Protein AF-0000000082829817 (afdb_homodimer)

Sequence (236 aa):
MSKLLVDLSASARNDVSRILQALASNKNVEIAEHLNVDASTLSRMKNDKKSNGLTEIENFCELLSCLGLKVVPKDYQSIDKERVAALLVMSKSWMNRIETVDDLFHDEISGQKEKLGYMSKLLVDLSASARNDVSRILQALASNKNVEIAEHLNVDASTLSRMKNDKKSNGLTEIENFCELLSCLGLKVVPKDYQSIDKERVAALLVMSKSWMNRIETVDDLFHDEISGQKEKLGY

Foldseek 3Di:
DQLEADDADPQLVVQLVVVVVVCVVDDLCVVCVVVVHDSVVVVQQNPPADSNGHRVSSVVSSVQVVVVHHDDDPPDDDDDPVVVVVVVVVVVVVVVPDDDPVSVVVVVCVVCVVVVVD/DQLEADDADPQLVVQLVVVVVVCVVDDLCVVCVVVVHDSVVVVQQNPPADSNGDHVSSVVSSVQVVVVHHDDDPPDDDDDPVVVVVVVVVVVVVVVPDDDPVSVVVVVCVVCCVVVVD

Structure (mmCIF, N/CA/C/O backbone):
data_AF-0000000082829817-model_v1
#
loop_
_entity.id
_entity.type
_entity.pdbx_description
1 polymer 'Uncharacterized protein'
#
loop_
_atom_site.group_PDB
_atom_site.id
_atom_site.type_symbol
_atom_site.label_atom_id
_atom_site.label_alt_id
_atom_site.label_comp_id
_atom_site.label_asym_id
_atom_site.label_entity_id
_atom_site.label_seq_id
_atom_site.pdbx_PDB_ins_code
_atom_site.Cartn_x
_atom_site.Cartn_y
_atom_site.Cartn_z
_atom_site.occupancy
_atom_site.B_iso_or_equiv
_atom_site.auth_seq_id
_atom_site.auth_comp_id
_atom_site.auth_asym_id
_atom_site.auth_atom_id
_atom_site.pdbx_PDB_model_num
ATOM 1 N N . MET A 1 1 ? -4.758 16.625 30.719 1 41.47 1 MET A N 1
ATOM 2 C CA . MET A 1 1 ? -4.586 15.18 30.609 1 41.47 1 MET A CA 1
ATOM 3 C C . MET A 1 1 ? -3.459 14.844 29.641 1 41.47 1 MET A C 1
ATOM 5 O O . MET A 1 1 ? -3.379 15.422 28.547 1 41.47 1 MET A O 1
ATOM 9 N N . SER A 1 2 ? -2.369 14.602 30.062 1 48.12 2 SER A N 1
ATOM 10 C CA . SER A 1 2 ? -1.142 14.375 29.312 1 48.12 2 SER A CA 1
ATOM 11 C C . SER A 1 2 ? -1.391 13.461 28.125 1 48.12 2 SER A C 1
ATOM 13 O O . SER A 1 2 ? -1.914 12.352 28.281 1 48.12 2 SER A O 1
ATOM 15 N N . LYS A 1 3 ? -1.797 14.055 27.047 1 58.66 3 LYS A N 1
ATOM 16 C CA . LYS A 1 3 ? -2.111 13.188 25.906 1 58.66 3 LYS A CA 1
ATOM 17 C C . LYS A 1 3 ? -1.037 12.125 25.719 1 58.66 3 LYS A C 1
ATOM 19 O O . LYS A 1 3 ? 0.157 12.43 25.719 1 58.66 3 LYS A O 1
ATOM 24 N N . LEU A 1 4 ? -1.312 10.938 26.078 1 66.12 4 LEU A N 1
ATOM 25 C CA . LEU A 1 4 ? -0.432 9.773 26.047 1 66.12 4 LEU A CA 1
ATOM 26 C C . LEU A 1 4 ? 0.165 9.594 24.656 1 66.12 4 LEU A C 1
ATOM 28 O O . LEU A 1 4 ? -0.478 9.906 23.641 1 66.12 4 LEU A O 1
ATOM 32 N N . LEU A 1 5 ? 1.417 9.531 24.625 1 76.94 5 LEU A N 1
ATOM 33 C CA . LEU A 1 5 ? 2.201 9.227 23.438 1 76.94 5 LEU A CA 1
ATOM 34 C C . LEU A 1 5 ? 1.727 7.926 22.781 1 76.94 5 LEU A C 1
ATOM 36 O O . LEU A 1 5 ? 1.435 6.953 23.484 1 76.94 5 LEU A O 1
ATOM 40 N N . VAL A 1 6 ? 1.227 8.039 21.578 1 85.88 6 VAL A N 1
ATOM 41 C CA . VAL A 1 6 ? 0.784 6.855 20.859 1 85.88 6 VAL A CA 1
ATOM 42 C C . VAL A 1 6 ? 1.995 6.039 20.406 1 85.88 6 VAL A C 1
ATOM 44 O O . VAL A 1 6 ? 2.99 6.598 19.938 1 85.88 6 VAL A O 1
ATOM 47 N N . ASP A 1 7 ? 1.885 4.742 20.688 1 91.19 7 ASP A N 1
ATOM 48 C CA . ASP A 1 7 ? 2.867 3.811 20.156 1 91.19 7 ASP A CA 1
ATOM 49 C C . ASP A 1 7 ? 2.439 3.299 18.781 1 91.19 7 ASP A C 1
ATOM 51 O O . ASP A 1 7 ? 1.311 2.832 18.609 1 91.19 7 ASP A O 1
ATOM 55 N N . LEU A 1 8 ? 3.34 3.412 17.906 1 95.44 8 LEU A N 1
ATOM 56 C CA . LEU A 1 8 ? 3.043 2.977 16.547 1 95.44 8 LEU A CA 1
ATOM 57 C C . LEU A 1 8 ? 2.854 1.466 16.484 1 95.44 8 LEU A C 1
ATOM 59 O O . LEU A 1 8 ? 3.6 0.717 17.125 1 95.44 8 LEU A O 1
ATOM 63 N N . SER A 1 9 ? 1.857 1.024 15.773 1 96.88 9 SER A N 1
ATOM 64 C CA . SER A 1 9 ? 1.718 -0.394 15.461 1 96.88 9 SER A CA 1
ATOM 65 C C . SER A 1 9 ? 2.896 -0.898 14.633 1 96.88 9 SER A C 1
ATOM 67 O O . SER A 1 9 ? 3.627 -0.104 14.039 1 96.88 9 SER A O 1
ATOM 69 N N . ALA A 1 10 ? 3.121 -2.176 14.641 1 96.5 10 ALA A N 1
ATOM 70 C CA . ALA A 1 10 ? 4.207 -2.768 13.867 1 96.5 10 ALA A CA 1
ATOM 71 C C . ALA A 1 10 ? 4.062 -2.449 12.383 1 96.5 10 ALA A C 1
ATOM 73 O O . ALA A 1 10 ? 5.043 -2.131 11.711 1 96.5 10 ALA A O 1
ATOM 74 N N . SER A 1 11 ? 2.857 -2.559 11.891 1 96.38 11 SER A N 1
ATOM 75 C CA . SER A 1 11 ? 2.605 -2.266 10.484 1 96.38 11 SER A CA 1
ATOM 76 C C . SER A 1 11 ? 2.9 -0.804 10.164 1 96.38 11 SER A C 1
ATOM 78 O O . SER A 1 11 ? 3.492 -0.499 9.125 1 96.38 11 SER A O 1
ATOM 80 N N . ALA A 1 12 ? 2.473 0.091 11.031 1 98.25 12 ALA A N 1
ATOM 81 C CA . ALA A 1 12 ? 2.736 1.514 10.828 1 98.25 12 ALA A CA 1
ATOM 82 C C . ALA A 1 12 ? 4.234 1.801 10.828 1 98.25 12 ALA A C 1
ATOM 84 O O . ALA A 1 12 ? 4.719 2.617 10.047 1 98.25 12 ALA A O 1
ATOM 85 N N . ARG A 1 13 ? 4.938 1.102 11.711 1 98 13 ARG A N 1
ATOM 86 C CA . ARG A 1 13 ? 6.383 1.285 11.766 1 98 13 ARG A CA 1
ATOM 87 C C . ARG A 1 13 ? 7.039 0.875 10.453 1 98 13 ARG A C 1
ATOM 89 O O . ARG A 1 13 ? 7.957 1.546 9.977 1 98 13 ARG A O 1
ATOM 96 N N . ASN A 1 14 ? 6.609 -0.206 9.906 1 97.69 14 ASN A N 1
ATOM 97 C CA . ASN A 1 14 ? 7.129 -0.668 8.625 1 97.69 14 ASN A CA 1
ATOM 98 C C . ASN A 1 14 ? 6.844 0.335 7.512 1 97.69 14 ASN A C 1
ATOM 100 O O . ASN A 1 14 ? 7.703 0.592 6.664 1 97.69 14 ASN A O 1
ATOM 104 N N . ASP A 1 15 ? 5.621 0.831 7.48 1 98.62 15 ASP A N 1
ATOM 105 C CA . ASP A 1 15 ? 5.234 1.798 6.457 1 98.62 15 ASP A C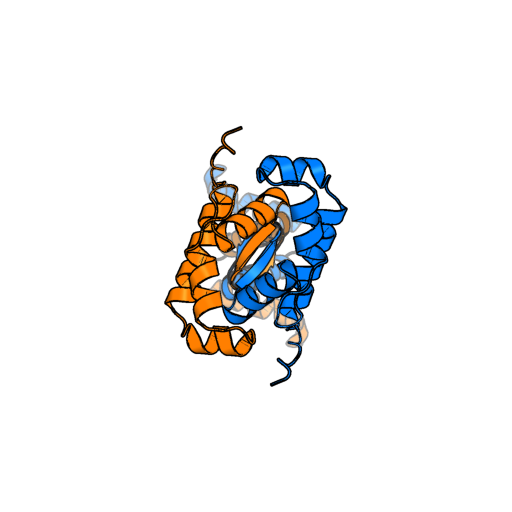A 1
ATOM 106 C C . ASP A 1 15 ? 6.051 3.082 6.578 1 98.62 15 ASP A C 1
ATOM 108 O O . ASP A 1 15 ? 6.496 3.641 5.574 1 98.62 15 ASP A O 1
ATOM 112 N N . VAL A 1 16 ? 6.273 3.523 7.848 1 98.62 16 VAL A N 1
ATOM 113 C CA . VAL A 1 16 ? 7.074 4.719 8.086 1 98.62 16 VAL A CA 1
ATOM 114 C C . VAL A 1 16 ? 8.492 4.512 7.555 1 98.62 16 VAL A C 1
ATOM 116 O O . VAL A 1 16 ? 9.031 5.375 6.859 1 98.62 16 VAL A O 1
ATOM 119 N N . SER A 1 17 ? 9.016 3.408 7.895 1 98.56 17 SER A N 1
ATOM 120 C CA . SER A 1 17 ? 10.367 3.092 7.438 1 98.56 17 SER A CA 1
ATOM 121 C C . SER A 1 17 ? 10.453 3.115 5.914 1 98.56 17 SER A C 1
ATOM 123 O O . SER A 1 17 ? 11.398 3.656 5.348 1 98.56 17 SER A O 1
ATOM 125 N N . ARG A 1 18 ? 9.484 2.59 5.242 1 97.94 18 ARG A N 1
ATOM 126 C CA . ARG A 1 18 ? 9.445 2.545 3.785 1 97.94 18 ARG A CA 1
ATOM 127 C C . ARG A 1 18 ? 9.367 3.951 3.197 1 97.94 18 ARG A C 1
ATOM 129 O O . ARG A 1 18 ? 10.07 4.266 2.234 1 97.94 18 ARG A O 1
ATOM 136 N N . ILE A 1 19 ? 8.578 4.781 3.758 1 98.5 19 ILE A N 1
ATOM 137 C CA . ILE A 1 19 ? 8.383 6.141 3.262 1 98.5 19 ILE A CA 1
ATOM 138 C C . ILE A 1 19 ? 9.648 6.965 3.498 1 98.5 19 ILE A C 1
ATOM 140 O O . ILE A 1 19 ? 10.117 7.668 2.6 1 98.5 19 ILE A O 1
ATOM 144 N N . LEU A 1 20 ? 10.219 6.809 4.672 1 98 20 LEU A N 1
ATOM 145 C CA . LEU A 1 20 ? 11.422 7.57 5.004 1 98 20 LEU A CA 1
ATOM 146 C C . LEU A 1 20 ? 12.594 7.148 4.125 1 98 20 LEU A C 1
ATOM 148 O O . LEU A 1 20 ? 13.406 7.988 3.723 1 98 20 LEU A O 1
ATOM 152 N N . GLN A 1 21 ? 12.656 5.855 3.812 1 97.88 21 GLN A N 1
ATOM 153 C CA . GLN A 1 21 ? 13.695 5.371 2.912 1 97.88 21 GLN A CA 1
ATOM 154 C C . GLN A 1 21 ? 13.508 5.926 1.503 1 97.88 21 GLN A C 1
ATOM 156 O O . GLN A 1 21 ? 14.477 6.316 0.849 1 97.88 21 GLN A O 1
ATOM 161 N N . ALA A 1 22 ? 12.32 5.945 1.079 1 97.5 22 ALA A N 1
ATOM 162 C CA . ALA A 1 22 ? 12.023 6.496 -0.24 1 97.5 22 ALA A CA 1
ATOM 163 C C . ALA A 1 22 ? 12.336 7.988 -0.293 1 97.5 22 ALA A C 1
ATOM 165 O O . ALA A 1 22 ? 12.867 8.484 -1.291 1 97.5 22 ALA A O 1
ATOM 166 N N . LEU A 1 23 ? 12.047 8.68 0.737 1 97.06 23 LEU A N 1
ATOM 167 C CA . LEU A 1 23 ? 12.352 10.109 0.812 1 97.06 23 LEU A CA 1
ATOM 168 C C . LEU A 1 23 ? 13.852 10.352 0.782 1 97.06 23 LEU A C 1
ATOM 170 O O . LEU A 1 23 ? 14.32 11.312 0.171 1 97.06 23 LEU A O 1
ATOM 174 N N . ALA A 1 24 ? 14.555 9.484 1.449 1 96.06 24 ALA A N 1
ATOM 175 C CA . ALA A 1 24 ? 16 9.617 1.533 1 96.06 24 ALA A CA 1
ATOM 176 C C . ALA A 1 24 ? 16.656 9.344 0.183 1 96.06 24 ALA A C 1
ATOM 178 O O . ALA A 1 24 ? 17.734 9.883 -0.116 1 96.06 24 ALA A O 1
ATOM 179 N N . SER A 1 25 ? 16 8.562 -0.612 1 96.19 25 SER A N 1
ATOM 180 C CA . SER A 1 25 ? 16.594 8.141 -1.879 1 96.19 25 SER A CA 1
ATOM 181 C C . SER A 1 25 ? 16.172 9.07 -3.016 1 96.19 25 SER A C 1
ATOM 183 O O . SER A 1 25 ? 16.547 8.844 -4.172 1 96.19 25 SER A O 1
ATOM 185 N N . ASN A 1 26 ? 15.375 10.055 -2.752 1 95.19 26 ASN A N 1
ATOM 186 C CA . ASN A 1 26 ? 14.898 11.008 -3.744 1 95.19 26 ASN A CA 1
ATOM 187 C C . ASN A 1 26 ? 15.336 12.43 -3.402 1 95.19 26 ASN A C 1
ATOM 189 O O . ASN A 1 26 ? 15.758 12.703 -2.279 1 95.19 26 ASN A O 1
ATOM 193 N N . LYS A 1 27 ? 15.297 13.258 -4.414 1 93.88 27 LYS A N 1
ATOM 194 C CA . LYS A 1 27 ? 15.539 14.672 -4.16 1 93.88 27 LYS A CA 1
ATOM 195 C C . LYS A 1 27 ? 14.305 15.344 -3.562 1 93.88 27 LYS A C 1
ATOM 197 O O . LYS A 1 27 ? 13.305 15.562 -4.258 1 93.88 27 LYS A O 1
ATOM 202 N N . ASN A 1 28 ? 14.461 15.719 -2.408 1 93.94 28 ASN A N 1
ATOM 203 C CA . ASN A 1 28 ? 13.32 16.25 -1.669 1 93.94 28 ASN A CA 1
ATOM 204 C C . ASN A 1 28 ? 12.805 17.547 -2.297 1 93.94 28 ASN A C 1
ATOM 206 O O . ASN A 1 28 ? 11.602 17.812 -2.248 1 93.94 28 ASN A O 1
ATOM 210 N N . VAL A 1 29 ? 13.719 18.297 -2.908 1 93.81 29 VAL A N 1
ATOM 211 C CA . VAL A 1 29 ? 13.336 19.547 -3.537 1 93.81 29 VAL A CA 1
ATOM 212 C C . VAL A 1 29 ? 12.375 19.281 -4.691 1 93.81 29 VAL A C 1
ATOM 214 O O . VAL A 1 29 ? 11.391 20 -4.871 1 93.81 29 VAL A O 1
ATOM 217 N N . GLU A 1 30 ? 12.656 18.281 -5.469 1 95.44 30 GLU A N 1
ATOM 218 C CA . GLU A 1 30 ? 11.812 17.938 -6.609 1 95.44 30 GLU A CA 1
ATOM 219 C C . GLU A 1 30 ? 10.445 17.422 -6.148 1 95.44 30 GLU A C 1
ATOM 221 O O . GLU A 1 30 ? 9.422 17.719 -6.773 1 95.44 30 GLU A O 1
ATOM 226 N N . ILE A 1 31 ? 10.414 16.719 -5.102 1 96.38 31 ILE A N 1
ATOM 227 C CA . ILE A 1 31 ? 9.164 16.203 -4.543 1 96.38 31 ILE A CA 1
ATOM 228 C C . ILE A 1 31 ? 8.305 17.375 -4.055 1 96.38 31 ILE A C 1
ATOM 230 O O . ILE A 1 31 ? 7.109 17.422 -4.332 1 96.38 31 ILE A O 1
ATOM 234 N N . ALA A 1 32 ? 8.938 18.297 -3.301 1 96.12 32 ALA A N 1
ATOM 235 C CA . ALA A 1 32 ? 8.227 19.469 -2.801 1 96.12 32 ALA A CA 1
ATOM 236 C C . ALA A 1 32 ? 7.617 20.281 -3.949 1 96.12 32 ALA A C 1
ATOM 238 O O . ALA A 1 32 ? 6.477 20.734 -3.855 1 96.12 32 ALA A O 1
ATOM 239 N N . GLU A 1 33 ? 8.367 20.406 -5.004 1 94.62 33 GLU A N 1
ATOM 240 C CA . GLU A 1 33 ? 7.895 21.125 -6.184 1 94.62 33 GLU A CA 1
ATOM 241 C C . GLU A 1 33 ? 6.684 20.438 -6.801 1 94.62 33 GLU A C 1
ATOM 243 O O . GLU A 1 33 ? 5.719 21.094 -7.199 1 94.62 33 GLU A O 1
ATOM 248 N N . HIS A 1 34 ? 6.781 19.141 -6.871 1 94.5 34 HIS A N 1
ATOM 249 C CA . HIS A 1 34 ? 5.676 18.375 -7.438 1 94.5 34 HIS A CA 1
ATOM 250 C C . HIS A 1 34 ? 4.41 18.547 -6.602 1 94.5 34 HIS A C 1
ATOM 252 O O . HIS A 1 34 ? 3.305 18.609 -7.141 1 94.5 34 HIS A O 1
ATOM 258 N N . LEU A 1 35 ? 4.586 18.641 -5.32 1 95.12 35 LEU A N 1
ATOM 259 C CA . LEU A 1 35 ? 3.459 18.766 -4.402 1 95.12 35 LEU A CA 1
ATOM 260 C C . LEU A 1 35 ? 3.035 20.234 -4.273 1 95.12 35 LEU A C 1
ATOM 262 O O . LEU A 1 35 ? 2.047 20.531 -3.607 1 95.12 35 LEU A O 1
ATOM 266 N N . ASN A 1 36 ? 3.852 21.094 -4.879 1 95.62 36 ASN A N 1
ATOM 267 C CA . ASN A 1 36 ? 3.619 22.531 -4.789 1 95.62 36 ASN A CA 1
ATOM 268 C C . ASN A 1 36 ? 3.607 23.016 -3.34 1 95.62 36 ASN A C 1
ATOM 270 O O . ASN A 1 36 ? 2.703 23.734 -2.93 1 95.62 36 ASN A O 1
ATOM 274 N N . VAL A 1 37 ? 4.559 22.5 -2.584 1 94.5 37 VAL A N 1
ATOM 275 C CA . VAL A 1 37 ? 4.777 22.953 -1.212 1 94.5 37 VAL A CA 1
ATOM 276 C C . VAL A 1 37 ? 6.223 23.406 -1.044 1 94.5 37 VAL A C 1
ATOM 278 O O . VAL A 1 37 ? 7.07 23.141 -1.896 1 94.5 37 VAL A O 1
ATOM 281 N N . ASP A 1 38 ? 6.438 24.156 -0.01 1 93.62 38 ASP A N 1
ATOM 282 C CA . ASP A 1 38 ? 7.805 24.547 0.322 1 93.62 38 ASP A CA 1
ATOM 283 C C . ASP A 1 38 ? 8.609 23.359 0.822 1 93.62 38 ASP A C 1
ATOM 285 O O . ASP A 1 38 ? 8.078 22.484 1.506 1 93.62 38 ASP A O 1
ATOM 289 N N . ALA A 1 39 ? 9.859 23.391 0.536 1 92.31 39 ALA A N 1
ATOM 290 C CA . ALA A 1 39 ? 10.766 22.344 1.028 1 92.31 39 ALA A CA 1
ATOM 291 C C . ALA A 1 39 ? 10.688 22.234 2.547 1 92.31 39 ALA A C 1
ATOM 293 O O . ALA A 1 39 ? 10.828 21.141 3.1 1 92.31 39 ALA A O 1
ATOM 294 N N . SER A 1 40 ? 10.477 23.281 3.232 1 94 40 SER A N 1
ATOM 295 C CA . SER A 1 40 ? 10.352 23.281 4.688 1 94 40 SER A CA 1
ATOM 296 C C . SER A 1 40 ? 9.148 22.469 5.141 1 94 40 SER A C 1
ATOM 298 O O . SER A 1 40 ? 9.172 21.844 6.199 1 94 40 SER A O 1
ATOM 300 N N . THR A 1 41 ? 8.086 22.516 4.32 1 93.5 41 THR A N 1
ATOM 301 C CA . THR A 1 41 ? 6.883 21.75 4.625 1 93.5 41 THR A CA 1
ATOM 302 C C . THR A 1 41 ? 7.191 20.25 4.629 1 93.5 41 THR A C 1
ATOM 304 O O . THR A 1 41 ? 6.785 19.531 5.543 1 93.5 41 THR A O 1
ATOM 307 N N . LEU A 1 42 ? 7.859 19.766 3.65 1 93.88 42 LEU A N 1
ATOM 308 C CA . LEU A 1 42 ? 8.242 18.359 3.562 1 93.88 42 LEU A CA 1
ATOM 309 C C . LEU A 1 42 ? 9.133 17.969 4.734 1 93.88 42 LEU A C 1
ATOM 311 O O . LEU A 1 42 ? 8.992 16.875 5.285 1 93.88 42 LEU A O 1
ATOM 315 N N . SER A 1 43 ? 10.055 18.797 5.141 1 94.5 43 SER A N 1
ATOM 316 C CA . SER A 1 43 ? 10.938 18.562 6.277 1 94.5 43 SER A CA 1
ATOM 317 C C . SER A 1 43 ? 10.148 18.438 7.574 1 94.5 43 SER A C 1
ATOM 319 O O . SER A 1 43 ? 10.422 17.547 8.391 1 94.5 43 SER A O 1
ATOM 321 N N . ARG A 1 44 ? 9.156 19.234 7.746 1 95.38 44 ARG A N 1
ATOM 322 C CA . ARG A 1 44 ? 8.336 19.234 8.953 1 95.38 44 ARG A CA 1
ATOM 323 C C . ARG A 1 44 ? 7.48 17.969 9.031 1 95.38 44 ARG A C 1
ATOM 325 O O . ARG A 1 44 ? 7.223 17.453 10.125 1 95.38 44 ARG A O 1
ATOM 332 N N . MET A 1 45 ? 7.043 17.484 7.918 1 95.44 45 MET A N 1
ATOM 333 C CA . MET A 1 45 ? 6.211 16.297 7.879 1 95.44 45 MET A CA 1
ATOM 334 C C . MET A 1 45 ? 6.93 15.102 8.508 1 95.44 45 MET A C 1
ATOM 336 O O . MET A 1 45 ? 6.289 14.227 9.094 1 95.44 45 MET A O 1
ATOM 340 N N . LYS A 1 46 ? 8.227 15.062 8.391 1 94.88 46 LYS A N 1
ATOM 341 C CA . LYS A 1 46 ? 8.977 13.906 8.875 1 94.88 46 LYS A CA 1
ATOM 342 C C . LYS A 1 46 ? 9.602 14.195 10.242 1 94.88 46 LYS A C 1
ATOM 344 O O . LYS A 1 46 ? 10.016 13.266 10.945 1 94.88 46 LYS A O 1
ATOM 349 N N . ASN A 1 47 ? 9.578 15.469 10.68 1 95.88 47 ASN A N 1
ATOM 350 C CA . ASN A 1 47 ? 10.367 15.789 11.867 1 95.88 47 ASN A CA 1
ATOM 351 C C . ASN A 1 47 ? 9.484 16.312 13 1 95.88 47 ASN A C 1
ATOM 353 O O . ASN A 1 47 ? 9.734 16.031 14.172 1 95.88 47 ASN A O 1
ATOM 357 N N . ASP A 1 48 ? 8.477 17.125 12.617 1 96.69 48 ASP A N 1
ATOM 358 C CA . ASP A 1 48 ? 7.668 17.766 13.641 1 96.69 48 ASP A CA 1
ATOM 359 C C . ASP A 1 48 ? 6.652 16.797 14.234 1 96.69 48 ASP A C 1
ATOM 361 O O . ASP A 1 48 ? 6.039 16.016 13.508 1 96.69 48 ASP A O 1
ATOM 365 N N . LYS A 1 49 ? 6.457 16.922 15.484 1 94.75 49 LYS A N 1
ATOM 366 C CA . LYS A 1 49 ? 5.488 16.078 16.172 1 94.75 49 LYS A CA 1
ATOM 367 C C . LYS A 1 49 ? 4.156 16.797 16.359 1 94.75 49 LYS A C 1
ATOM 369 O O . LYS A 1 49 ? 4.129 18 16.625 1 94.75 49 LYS A O 1
ATOM 374 N N . LYS A 1 50 ? 3.096 16.078 16.219 1 92.19 50 LYS A N 1
ATOM 375 C CA . LYS A 1 50 ? 1.751 16.578 16.5 1 92.19 50 LYS A CA 1
ATOM 376 C C . LYS A 1 50 ? 1.405 16.422 17.984 1 92.19 50 LYS A C 1
ATOM 378 O O . LYS A 1 50 ? 2.258 16.047 18.781 1 92.19 50 LYS A O 1
ATOM 383 N N . SER A 1 51 ? 0.146 16.719 18.344 1 89.56 51 SER A N 1
ATOM 384 C CA . SER A 1 51 ? -0.311 16.703 19.719 1 89.56 51 SER A CA 1
ATOM 385 C C . SER A 1 51 ? -0.28 15.297 20.297 1 89.56 51 SER A C 1
ATOM 387 O O . SER A 1 51 ? -0.111 15.109 21.5 1 89.56 51 SER A O 1
ATOM 389 N N . ASN A 1 52 ? -0.374 14.328 19.547 1 93.38 52 ASN A N 1
ATOM 390 C CA . ASN A 1 52 ? -0.398 12.945 20 1 93.38 52 ASN A CA 1
ATOM 391 C C . ASN A 1 52 ? 1.001 12.336 20.016 1 93.38 52 ASN A C 1
ATOM 393 O O . ASN A 1 52 ? 1.155 11.133 20.234 1 93.38 52 ASN A O 1
ATOM 397 N N . GLY A 1 53 ? 1.994 13.086 19.656 1 94.88 53 GLY A N 1
ATOM 398 C CA . GLY A 1 53 ? 3.379 12.648 19.75 1 94.88 53 GLY A CA 1
ATOM 399 C C . GLY A 1 53 ? 3.887 12.031 18.453 1 94.88 53 GLY A C 1
ATOM 400 O O . GLY A 1 53 ? 5.016 11.539 18.406 1 94.88 53 GLY A O 1
ATOM 401 N N . LEU A 1 54 ? 3.123 12.039 17.469 1 96.56 54 LEU A N 1
ATOM 402 C CA . LEU A 1 54 ? 3.504 11.438 16.188 1 96.56 54 LEU A CA 1
ATOM 403 C C . LEU A 1 54 ? 3.807 12.508 15.148 1 96.56 54 LEU A C 1
ATOM 405 O O . LEU A 1 54 ? 3.238 13.602 15.195 1 96.56 54 LEU A O 1
ATOM 409 N N . THR A 1 55 ? 4.766 12.211 14.289 1 97.06 55 THR A N 1
ATOM 410 C CA . THR A 1 55 ? 4.926 13.07 13.117 1 97.06 55 THR A CA 1
ATOM 411 C C . THR A 1 55 ? 3.752 12.891 12.156 1 97.06 55 THR A C 1
ATOM 413 O O . THR A 1 55 ? 2.938 11.984 12.328 1 97.06 55 THR A O 1
ATOM 416 N N . GLU A 1 56 ? 3.66 13.789 11.172 1 96.5 56 GLU A N 1
ATOM 417 C CA . GLU A 1 56 ? 2.604 13.664 10.172 1 96.5 56 GLU A CA 1
ATOM 418 C C . GLU A 1 56 ? 2.686 12.328 9.445 1 96.5 56 GLU A C 1
ATOM 420 O O . GLU A 1 56 ? 1.664 11.688 9.188 1 96.5 56 GLU A O 1
ATOM 425 N N . ILE A 1 57 ? 3.873 11.922 9.117 1 98.19 57 ILE A N 1
ATOM 426 C CA . ILE A 1 57 ? 4.07 10.656 8.414 1 98.19 57 ILE A CA 1
ATOM 427 C C . ILE A 1 57 ? 3.662 9.492 9.32 1 98.19 57 ILE A C 1
ATOM 429 O O . ILE A 1 57 ? 2.941 8.594 8.891 1 98.19 57 ILE A O 1
ATOM 433 N N . GLU A 1 58 ? 4.078 9.562 10.547 1 97.88 58 GLU A N 1
ATOM 434 C CA . GLU A 1 58 ? 3.725 8.516 11.508 1 97.88 58 GLU A CA 1
ATOM 435 C C . GLU A 1 58 ? 2.217 8.469 11.734 1 97.88 58 GLU A C 1
ATOM 437 O O . GLU A 1 58 ? 1.624 7.391 11.789 1 97.88 58 GLU A O 1
ATOM 442 N N . ASN A 1 59 ? 1.608 9.625 11.898 1 97.25 59 ASN A N 1
ATOM 443 C CA . ASN A 1 59 ? 0.17 9.719 12.125 1 97.25 59 ASN A CA 1
ATOM 444 C C . ASN A 1 59 ? -0.621 9.109 10.977 1 97.25 59 ASN A C 1
ATOM 446 O O . ASN A 1 59 ? -1.596 8.383 11.195 1 97.25 59 ASN A O 1
ATOM 450 N N . PHE A 1 60 ? -0.154 9.422 9.797 1 98.06 60 PHE A N 1
ATOM 451 C CA . PHE A 1 60 ? -0.82 8.883 8.617 1 98.06 60 PHE A CA 1
ATOM 452 C C . PHE A 1 60 ? -0.648 7.367 8.547 1 98.06 60 PHE A C 1
ATOM 454 O O . PHE A 1 60 ? -1.601 6.645 8.25 1 98.06 60 PHE A O 1
ATOM 461 N N . CYS A 1 61 ? 0.498 6.875 8.75 1 98.69 61 CYS A N 1
ATOM 462 C CA . CYS A 1 61 ? 0.748 5.438 8.688 1 98.69 61 CYS A CA 1
ATOM 463 C C . CYS A 1 61 ? -0.052 4.703 9.758 1 98.69 61 CYS A C 1
ATOM 465 O O . CYS A 1 61 ? -0.522 3.586 9.523 1 98.69 61 CYS A O 1
ATOM 467 N N . GLU A 1 62 ? -0.187 5.277 10.961 1 98.19 62 GLU A N 1
ATOM 468 C CA . GLU A 1 62 ? -1.01 4.66 11.992 1 98.19 62 GLU A CA 1
ATOM 469 C C . GLU A 1 62 ? -2.484 4.664 11.602 1 98.19 62 GLU A C 1
ATOM 471 O O . GLU A 1 62 ? -3.211 3.709 11.883 1 98.19 62 GLU A O 1
ATOM 476 N N . LEU A 1 63 ? -2.934 5.734 10.953 1 98.06 63 LEU A N 1
ATOM 477 C CA . LEU A 1 63 ? -4.289 5.777 10.414 1 98.06 63 LEU A CA 1
ATOM 478 C C . LEU A 1 63 ? -4.52 4.629 9.438 1 98.06 63 LEU A C 1
ATOM 480 O O . LEU A 1 63 ? -5.531 3.928 9.531 1 98.06 63 LEU A O 1
ATOM 484 N N . LEU A 1 64 ? -3.574 4.461 8.508 1 98.62 64 LEU A N 1
ATOM 485 C CA . LEU A 1 64 ? -3.693 3.359 7.559 1 98.62 64 LEU A CA 1
ATOM 486 C C . LEU A 1 64 ? -3.805 2.023 8.289 1 98.62 64 LEU A C 1
ATOM 488 O O . LEU A 1 64 ? -4.648 1.194 7.949 1 98.62 64 LEU A O 1
ATOM 492 N N . SER A 1 65 ? -2.941 1.888 9.258 1 98.38 65 SER A N 1
ATOM 493 C CA . SER A 1 65 ? -2.953 0.649 10.031 1 98.38 65 SER A CA 1
ATOM 494 C C . SER A 1 65 ? -4.316 0.408 10.672 1 98.38 65 SER A C 1
ATOM 496 O O . SER A 1 65 ? -4.832 -0.71 10.633 1 98.38 65 SER A O 1
ATOM 498 N N . CYS A 1 66 ? -4.91 1.353 11.234 1 97.44 66 CYS A N 1
ATOM 499 C CA . CYS A 1 66 ? -6.227 1.26 11.859 1 97.44 66 CYS A CA 1
ATOM 500 C C . CYS A 1 66 ? -7.293 0.888 10.836 1 97.44 66 CYS A C 1
ATOM 502 O O . CYS A 1 66 ? -8.266 0.204 11.164 1 97.44 66 CYS A O 1
ATOM 504 N N . LEU A 1 67 ? -7.102 1.285 9.648 1 97.88 67 LEU A N 1
ATOM 505 C CA . LEU A 1 67 ? -8.094 1.086 8.594 1 97.88 67 LEU A CA 1
ATOM 506 C C . LEU A 1 67 ? -7.863 -0.24 7.875 1 97.88 67 LEU A C 1
ATOM 508 O O . LEU A 1 67 ? -8.57 -0.561 6.914 1 97.88 67 LEU A O 1
ATOM 512 N N . GLY A 1 68 ? -6.867 -0.986 8.234 1 97.25 68 GLY A N 1
ATOM 513 C CA . GLY A 1 68 ? -6.559 -2.246 7.574 1 97.25 68 GLY A CA 1
ATOM 514 C C . GLY A 1 68 ? -5.859 -2.068 6.242 1 97.25 68 GLY A C 1
ATOM 515 O O . GLY A 1 68 ? -6.07 -2.852 5.312 1 97.25 68 GLY A O 1
ATOM 516 N N . LEU A 1 69 ? -5.066 -1.062 6.137 1 98.38 69 LEU A N 1
ATOM 517 C CA . LEU A 1 69 ? -4.332 -0.732 4.918 1 98.38 69 LEU A CA 1
ATOM 518 C C . LEU A 1 69 ? -2.832 -0.699 5.18 1 98.38 69 LEU A C 1
ATOM 520 O O . LEU A 1 69 ? -2.398 -0.646 6.332 1 98.38 69 LEU A O 1
ATOM 524 N N . LYS A 1 70 ? -2.074 -0.745 4.121 1 98.19 70 LYS A N 1
ATOM 525 C CA . LYS A 1 70 ? -0.621 -0.655 4.215 1 98.19 70 LYS A CA 1
ATOM 526 C C . LYS A 1 70 ? -0.024 -0.032 2.957 1 98.19 70 LYS A C 1
ATOM 528 O O . LYS A 1 70 ? -0.719 0.137 1.952 1 98.19 70 LYS A O 1
ATOM 533 N N . VAL A 1 71 ? 1.25 0.339 3.037 1 98.62 71 VAL A N 1
ATOM 534 C CA . VAL A 1 71 ? 1.978 0.979 1.945 1 98.62 71 VAL A CA 1
ATOM 535 C C . VAL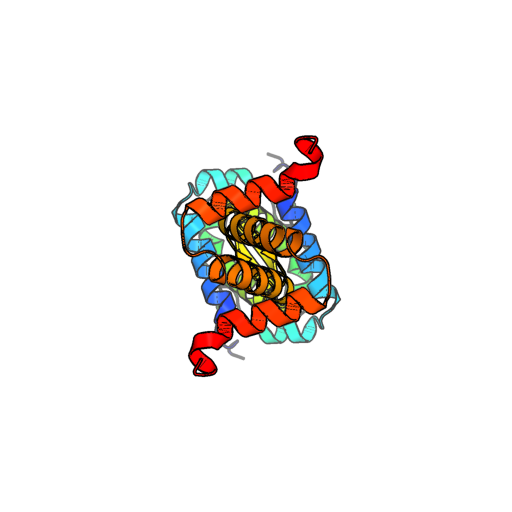 A 1 71 ? 2.93 -0.025 1.299 1 98.62 71 VAL A C 1
ATOM 537 O O . VAL A 1 71 ? 3.689 -0.705 1.992 1 98.62 71 VAL A O 1
ATOM 540 N N . VAL A 1 72 ? 2.898 -0.075 -0.021 1 97.5 72 VAL A N 1
ATOM 541 C CA . VAL A 1 72 ? 3.793 -0.963 -0.754 1 97.5 72 VAL A CA 1
ATOM 542 C C . VAL A 1 72 ? 4.32 -0.253 -1.998 1 97.5 72 VAL A C 1
ATOM 544 O O . VAL A 1 72 ? 3.785 0.78 -2.406 1 97.5 72 VAL A O 1
ATOM 547 N N . PRO A 1 73 ? 5.375 -0.783 -2.568 1 96.38 73 PRO A N 1
ATOM 548 C CA . PRO A 1 73 ? 5.844 -0.211 -3.834 1 96.38 73 PRO A CA 1
ATOM 549 C C . PRO A 1 73 ? 4.816 -0.342 -4.957 1 96.38 73 PRO A C 1
ATOM 551 O O . PRO A 1 73 ? 4.133 -1.364 -5.055 1 96.38 73 PRO A O 1
ATOM 554 N N . LYS A 1 74 ? 4.84 0.681 -5.828 1 95.25 74 LYS A N 1
ATOM 555 C CA . LYS A 1 74 ? 3.881 0.739 -6.926 1 95.25 74 LYS A CA 1
ATOM 556 C C . LYS A 1 74 ? 4.113 -0.396 -7.922 1 95.25 74 LYS A C 1
ATOM 558 O O . LYS A 1 74 ? 3.176 -0.863 -8.57 1 95.25 74 LYS A O 1
ATOM 563 N N . ASP A 1 75 ? 5.359 -0.832 -8.07 1 92.19 75 ASP A N 1
ATOM 564 C CA . ASP A 1 75 ? 5.723 -1.83 -9.07 1 92.19 75 ASP A CA 1
ATOM 565 C C . ASP A 1 75 ? 5.387 -3.24 -8.594 1 92.19 75 ASP A C 1
ATOM 567 O O . ASP A 1 75 ? 5.516 -4.207 -9.344 1 92.19 75 ASP A O 1
ATOM 571 N N . TYR A 1 76 ? 4.93 -3.336 -7.363 1 93.88 76 TYR A N 1
ATOM 572 C CA . TYR A 1 76 ? 4.496 -4.629 -6.844 1 93.88 76 TYR A CA 1
ATOM 573 C C . TYR A 1 76 ? 3.02 -4.867 -7.137 1 93.88 76 TYR A C 1
ATOM 575 O O . TYR A 1 76 ? 2.246 -3.916 -7.277 1 93.88 76 TYR A O 1
ATOM 583 N N . GLN A 1 77 ? 2.674 -6.137 -7.234 1 92.62 77 GLN A N 1
ATOM 584 C CA . GLN A 1 77 ? 1.281 -6.531 -7.414 1 92.62 77 GLN A CA 1
ATOM 585 C C . GLN A 1 77 ? 0.656 -6.957 -6.086 1 92.62 77 GLN A C 1
ATOM 587 O O . GLN A 1 77 ? 1.288 -7.656 -5.293 1 92.62 77 GLN A O 1
ATOM 592 N N . SER A 1 78 ? -0.455 -6.352 -5.883 1 93.5 78 SER A N 1
ATOM 593 C CA . SER A 1 78 ? -1.226 -6.754 -4.711 1 93.5 78 SER A CA 1
ATOM 594 C C . SER A 1 78 ? -2.271 -7.801 -5.07 1 93.5 78 SER A C 1
ATOM 596 O O . SER A 1 78 ? -3.172 -7.543 -5.871 1 93.5 78 SER A O 1
ATOM 598 N N . ILE A 1 79 ? -2.146 -8.906 -4.441 1 93.25 79 ILE A N 1
ATOM 599 C CA . ILE A 1 79 ? -3.016 -10.031 -4.766 1 93.25 79 ILE A CA 1
ATOM 600 C C . ILE A 1 79 ? -3.486 -10.703 -3.479 1 93.25 79 ILE A C 1
ATOM 602 O O . ILE A 1 79 ? -2.779 -10.688 -2.467 1 93.25 79 ILE A O 1
ATOM 606 N N . ASP A 1 80 ? -4.684 -11.227 -3.641 1 92.62 80 ASP A N 1
ATOM 607 C CA . ASP A 1 80 ? -5.25 -11.945 -2.504 1 92.62 80 ASP A CA 1
ATOM 608 C C . ASP A 1 80 ? -4.395 -13.148 -2.133 1 92.62 80 ASP A C 1
ATOM 610 O O . ASP A 1 80 ? -3.869 -13.836 -3.012 1 92.62 80 ASP A O 1
ATOM 614 N N . LYS A 1 81 ? -4.336 -13.367 -0.841 1 91.19 81 LYS A N 1
ATOM 615 C CA . LYS A 1 81 ? -3.52 -14.477 -0.338 1 91.19 81 LYS A CA 1
ATOM 616 C C . LYS A 1 81 ? -4 -15.812 -0.896 1 91.19 81 LYS A C 1
ATOM 618 O O . LYS A 1 81 ? -3.188 -16.688 -1.217 1 91.19 81 LYS A O 1
ATOM 623 N N . GLU A 1 82 ? -5.273 -15.938 -0.968 1 93.62 82 GLU A N 1
ATOM 624 C CA . GLU A 1 82 ? -5.84 -17.203 -1.448 1 93.62 82 GLU A CA 1
ATOM 625 C C . GLU A 1 82 ? -5.488 -17.438 -2.914 1 93.62 82 GLU A C 1
ATOM 627 O O . GLU A 1 82 ? -5.203 -18.562 -3.312 1 93.62 82 GLU A O 1
ATOM 632 N N . ARG A 1 83 ? -5.531 -16.422 -3.674 1 93.44 83 ARG A N 1
ATOM 633 C CA . ARG A 1 83 ? -5.207 -16.531 -5.094 1 93.44 83 ARG A CA 1
ATOM 634 C C . ARG A 1 83 ? -3.742 -16.906 -5.293 1 93.44 83 ARG A C 1
ATOM 636 O O . ARG A 1 83 ? -3.424 -17.781 -6.109 1 93.44 83 ARG A O 1
ATOM 643 N N . VAL A 1 84 ? -2.918 -16.266 -4.59 1 94.31 84 VAL A N 1
ATOM 644 C CA . VAL A 1 84 ? -1.494 -16.562 -4.723 1 94.31 84 VAL A CA 1
ATOM 645 C C . VAL A 1 84 ? -1.204 -17.969 -4.199 1 94.31 84 VAL A C 1
ATOM 647 O O . VAL A 1 84 ? -0.364 -18.688 -4.75 1 94.31 84 VAL A O 1
ATOM 650 N N . ALA A 1 85 ? -1.844 -18.359 -3.141 1 94.38 85 ALA A N 1
ATOM 651 C CA . ALA A 1 85 ? -1.696 -19.719 -2.623 1 94.38 85 ALA A CA 1
ATOM 652 C C . ALA A 1 85 ? -2.09 -20.75 -3.674 1 94.38 85 ALA A C 1
ATOM 654 O O . ALA A 1 85 ? -1.434 -21.797 -3.812 1 94.38 85 ALA A O 1
ATOM 655 N N . ALA A 1 86 ? -3.133 -20.484 -4.363 1 95.75 86 ALA A N 1
ATOM 656 C CA . ALA A 1 86 ? -3.574 -21.391 -5.43 1 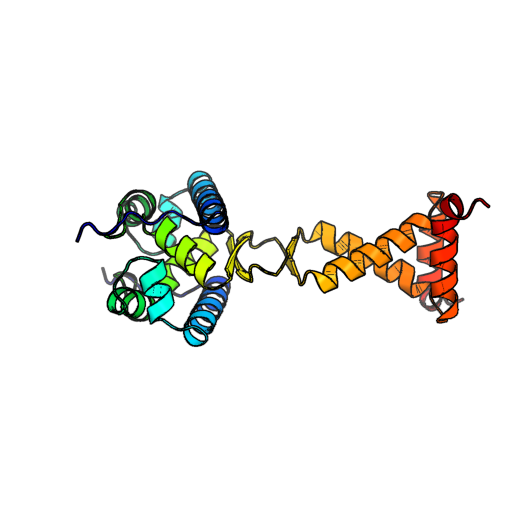95.75 86 ALA A CA 1
ATOM 657 C C . ALA A 1 86 ? -2.518 -21.5 -6.523 1 95.75 86 ALA A C 1
ATOM 659 O O . ALA A 1 86 ? -2.188 -22.594 -6.973 1 95.75 86 ALA A O 1
ATOM 660 N N . LEU A 1 87 ? -1.995 -20.406 -6.926 1 96.31 87 LEU A N 1
ATOM 661 C CA . LEU A 1 87 ? -0.944 -20.391 -7.938 1 96.31 87 LEU A CA 1
ATOM 662 C C . LEU A 1 87 ? 0.283 -21.156 -7.453 1 96.31 87 LEU A C 1
ATOM 664 O O . LEU A 1 87 ? 0.907 -21.891 -8.219 1 96.31 87 LEU A O 1
ATOM 668 N N . LEU A 1 88 ? 0.6 -20.984 -6.215 1 96.12 88 LEU A N 1
ATOM 669 C CA . LEU A 1 88 ? 1.771 -21.641 -5.637 1 96.12 88 LEU A CA 1
ATOM 670 C C . LEU A 1 88 ? 1.599 -23.156 -5.625 1 96.12 88 LEU A C 1
ATOM 672 O O . LEU A 1 88 ? 2.525 -23.891 -5.965 1 96.12 88 LEU A O 1
ATOM 676 N N . VAL A 1 89 ? 0.466 -23.609 -5.219 1 94.81 89 VAL A N 1
ATOM 677 C CA . VAL A 1 89 ? 0.187 -25.031 -5.164 1 94.81 89 VAL A CA 1
ATOM 678 C C . VAL A 1 89 ? 0.281 -25.641 -6.57 1 94.81 89 VAL A C 1
ATOM 680 O O . VAL A 1 89 ? 0.912 -26.672 -6.766 1 94.81 89 VAL A O 1
ATOM 683 N N . MET A 1 90 ? -0.297 -25.016 -7.562 1 94.88 90 MET A N 1
ATOM 684 C CA . MET A 1 90 ? -0.275 -25.5 -8.938 1 94.88 90 MET A CA 1
ATOM 685 C C . MET A 1 90 ? 1.143 -25.484 -9.5 1 94.88 90 MET A C 1
ATOM 687 O O . MET A 1 90 ? 1.55 -26.406 -10.211 1 94.88 90 MET A O 1
ATOM 691 N N . SER A 1 91 ? 1.829 -24.484 -9.188 1 96 91 SER A N 1
ATOM 692 C CA . SER A 1 91 ? 3.217 -24.375 -9.625 1 96 91 SER A CA 1
ATOM 693 C C . SER A 1 91 ? 4.074 -25.484 -9.023 1 96 91 SER A C 1
ATOM 695 O O . SER A 1 91 ? 4.918 -26.062 -9.711 1 96 91 SER A O 1
ATOM 697 N N . LYS A 1 92 ? 3.896 -25.703 -7.746 1 94.25 92 LYS A N 1
ATOM 698 C CA . LYS A 1 92 ? 4.609 -26.797 -7.098 1 94.25 92 LYS A CA 1
ATOM 699 C C . LYS A 1 92 ? 4.281 -28.141 -7.754 1 94.25 92 LYS A C 1
ATOM 701 O O . LYS A 1 92 ? 5.168 -28.969 -7.945 1 94.25 92 LYS A O 1
ATOM 706 N N . SER A 1 93 ? 3.053 -28.328 -8.008 1 91.31 93 SER A N 1
ATOM 707 C CA . SER A 1 93 ? 2.627 -29.562 -8.672 1 91.31 93 SER A CA 1
ATOM 708 C C . SER A 1 93 ? 3.307 -29.734 -10.023 1 91.31 93 SER A C 1
ATOM 710 O O . SER A 1 93 ? 3.684 -30.844 -10.406 1 91.31 93 SER A O 1
ATOM 712 N N . TRP A 1 94 ? 3.404 -28.688 -10.734 1 89.81 94 TRP A N 1
ATOM 713 C CA . TRP A 1 94 ? 4.09 -28.703 -12.016 1 89.81 94 TRP A CA 1
ATOM 714 C C . TRP A 1 94 ? 5.566 -29.031 -11.844 1 89.81 94 TRP A C 1
ATOM 716 O O . TRP A 1 94 ? 6.105 -29.891 -12.562 1 89.81 94 TRP A O 1
ATOM 726 N N . MET A 1 95 ? 6.188 -28.469 -10.883 1 91.19 95 MET A N 1
ATOM 727 C CA . MET A 1 95 ? 7.621 -28.625 -10.648 1 91.19 95 MET A CA 1
ATOM 728 C C . MET A 1 95 ? 7.934 -30.047 -10.172 1 91.19 95 MET A C 1
ATOM 730 O O . MET A 1 95 ? 8.984 -30.594 -10.508 1 91.19 95 MET A O 1
ATOM 734 N N . ASN A 1 96 ? 7.016 -30.5 -9.453 1 88.5 96 ASN A N 1
ATOM 735 C CA . ASN A 1 96 ? 7.219 -31.844 -8.922 1 88.5 96 ASN A CA 1
ATOM 736 C C . ASN A 1 96 ? 7.223 -32.875 -10.039 1 88.5 96 ASN A C 1
ATOM 738 O O . ASN A 1 96 ? 7.77 -33.969 -9.867 1 88.5 96 ASN A O 1
ATOM 742 N N . ARG A 1 97 ? 6.758 -32.5 -11.148 1 83.12 97 ARG A N 1
ATOM 743 C CA . ARG A 1 97 ? 6.684 -33.438 -12.273 1 83.12 97 ARG A CA 1
ATOM 744 C C . ARG A 1 97 ? 7.891 -33.281 -13.195 1 83.12 97 ARG A C 1
ATOM 746 O O . ARG A 1 97 ? 8.133 -34.125 -14.062 1 83.12 97 ARG A O 1
ATOM 753 N N . ILE A 1 98 ? 8.523 -32.188 -12.984 1 83.75 98 ILE A N 1
ATOM 754 C CA . ILE A 1 98 ? 9.672 -31.922 -13.836 1 83.75 98 ILE A CA 1
ATOM 755 C C . ILE A 1 98 ? 10.922 -32.594 -13.266 1 83.75 98 ILE A C 1
ATOM 757 O O . ILE A 1 98 ? 11.297 -32.312 -12.117 1 83.75 98 ILE A O 1
ATOM 761 N N . GLU A 1 99 ? 11.547 -33.438 -13.961 1 84.44 99 GLU A N 1
ATOM 762 C CA . GLU A 1 99 ? 12.742 -34.156 -13.516 1 84.44 99 GLU A CA 1
ATOM 763 C C . GLU A 1 99 ? 13.977 -33.688 -14.297 1 84.44 99 GLU A C 1
ATOM 765 O O . GLU A 1 99 ? 15.086 -33.688 -13.766 1 84.44 99 GLU A O 1
ATOM 770 N N . THR A 1 100 ? 13.703 -33.438 -15.641 1 87.38 100 THR A N 1
ATOM 771 C CA . THR A 1 100 ? 14.797 -33 -16.5 1 87.38 100 THR A CA 1
ATOM 772 C C . THR A 1 100 ? 14.406 -31.766 -17.281 1 87.38 100 THR A C 1
ATOM 774 O O . THR A 1 100 ? 13.227 -31.406 -17.359 1 87.38 100 THR A O 1
ATOM 777 N N . VAL A 1 101 ? 15.375 -31.109 -17.812 1 86.44 101 VAL A N 1
ATOM 778 C CA . VAL A 1 101 ? 15.148 -29.922 -18.625 1 86.44 101 VAL A CA 1
ATOM 779 C C . VAL A 1 101 ? 14.273 -30.281 -19.828 1 86.44 101 VAL A C 1
ATOM 781 O O . VAL A 1 101 ? 13.5 -29.438 -20.312 1 86.44 101 VAL A O 1
ATOM 784 N N . ASP A 1 102 ? 14.414 -31.469 -20.25 1 82.25 102 ASP A N 1
ATOM 785 C CA . ASP A 1 102 ? 13.648 -31.922 -21.422 1 82.25 102 ASP A CA 1
ATOM 786 C C . ASP A 1 102 ? 12.148 -31.859 -21.141 1 82.25 102 ASP A C 1
ATOM 788 O O . ASP A 1 102 ? 11.352 -31.641 -22.062 1 82.25 102 ASP A O 1
ATOM 792 N N . ASP A 1 103 ? 11.789 -32 -19.906 1 81.25 103 ASP A N 1
ATOM 793 C CA . ASP A 1 103 ? 10.383 -31.969 -19.516 1 81.25 103 ASP A CA 1
ATOM 794 C C . ASP A 1 103 ? 9.805 -30.562 -19.719 1 81.25 103 ASP A C 1
ATOM 796 O O . ASP A 1 103 ? 8.602 -30.406 -19.938 1 81.25 103 ASP A O 1
ATOM 800 N N . LEU A 1 104 ? 10.625 -29.672 -19.734 1 80.81 104 LEU A N 1
ATOM 801 C CA . LEU A 1 104 ? 10.203 -28.297 -19.922 1 80.81 104 LEU A CA 1
ATOM 802 C C . LEU A 1 104 ? 9.789 -28.047 -21.375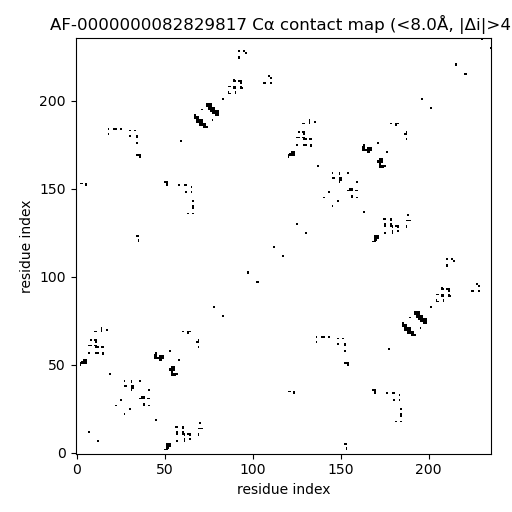 1 80.81 104 LEU A C 1
ATOM 804 O O . LEU A 1 104 ? 8.891 -27.234 -21.641 1 80.81 104 LEU A O 1
ATOM 808 N N . PHE A 1 105 ? 10.469 -28.734 -22.203 1 76.25 105 PHE A N 1
ATOM 809 C CA . PHE A 1 105 ? 10.211 -28.562 -23.625 1 76.25 105 PHE A CA 1
ATOM 810 C C . PHE A 1 105 ? 8.945 -29.312 -24.047 1 76.25 105 PHE A C 1
ATOM 812 O O . PHE A 1 105 ? 8.211 -28.859 -24.922 1 76.25 105 PHE A O 1
ATOM 819 N N . HIS A 1 106 ? 8.695 -30.359 -23.469 1 66.69 106 HIS A N 1
ATOM 820 C CA . HIS A 1 106 ? 7.5 -31.141 -23.781 1 66.69 106 HIS A CA 1
ATOM 821 C C . HIS A 1 106 ? 6.234 -30.406 -23.359 1 66.69 106 HIS A C 1
ATOM 823 O O . HIS A 1 106 ? 5.199 -30.5 -24.031 1 66.69 106 HIS A O 1
ATOM 829 N N . ASP A 1 107 ? 6.277 -29.859 -22.375 1 63.47 107 ASP A N 1
ATOM 830 C CA . ASP A 1 107 ? 5.145 -29.078 -21.891 1 63.47 107 ASP A CA 1
ATOM 831 C C . ASP A 1 107 ? 4.809 -27.938 -22.844 1 63.47 107 ASP A C 1
ATOM 833 O O . ASP A 1 107 ? 3.637 -27.609 -23.031 1 63.47 107 ASP A O 1
ATOM 837 N N . GLU A 1 108 ? 5.719 -27.344 -23.297 1 62.5 108 GLU A N 1
ATOM 838 C CA . GLU A 1 108 ? 5.527 -26.266 -24.266 1 62.5 108 GLU A CA 1
ATOM 839 C C . GLU A 1 108 ? 4.867 -26.781 -25.531 1 62.5 108 GLU A C 1
ATOM 841 O O . GLU A 1 108 ? 3.975 -26.141 -26.094 1 62.5 108 GLU A O 1
ATOM 846 N N . ILE A 1 109 ? 5.215 -27.922 -25.828 1 57.75 109 ILE A N 1
ATOM 847 C CA . ILE A 1 109 ? 4.703 -28.516 -27.062 1 57.75 109 ILE A CA 1
ATOM 848 C C . ILE A 1 109 ? 3.254 -28.953 -26.859 1 57.75 109 ILE A C 1
ATOM 850 O O . ILE A 1 109 ? 2.414 -28.766 -27.75 1 57.75 109 ILE A O 1
ATOM 854 N N . SER A 1 110 ? 3.004 -29.531 -25.812 1 58.59 110 SER A N 1
ATOM 855 C CA . SER A 1 110 ? 1.646 -30.016 -25.562 1 58.59 110 SER A CA 1
ATOM 856 C C . SER A 1 110 ? 0.652 -28.859 -25.562 1 58.59 110 SER A C 1
ATOM 858 O O . SER A 1 110 ? -0.485 -29 -26.016 1 58.59 110 SER A O 1
ATOM 860 N N . GLY A 1 111 ? 0.989 -27.781 -25.109 1 55.03 111 GLY A N 1
ATOM 861 C CA . GLY A 1 111 ? 0.133 -26.609 -25.156 1 55.03 111 GLY A CA 1
ATOM 862 C C . GLY A 1 111 ? -0.04 -26.031 -26.547 1 55.03 111 GLY A C 1
ATOM 863 O O . GLY A 1 111 ? -0.949 -25.234 -26.797 1 55.03 111 GLY A O 1
ATOM 864 N N . GLN A 1 112 ? 0.953 -26.125 -27.344 1 53.75 112 GLN A N 1
ATOM 865 C CA . GLN A 1 112 ? 0.923 -25.641 -28.719 1 53.75 112 GLN A CA 1
ATOM 866 C C . GLN A 1 112 ? 0.345 -26.688 -29.656 1 53.75 112 GLN A C 1
ATOM 868 O O . GLN A 1 112 ? 0.255 -26.469 -30.859 1 53.75 112 GLN A O 1
ATOM 873 N N . LYS A 1 113 ? -0.116 -27.844 -29.109 1 52.44 113 LYS A N 1
ATOM 874 C CA . LYS A 1 113 ? -0.648 -28.797 -30.062 1 52.44 113 LYS A CA 1
ATOM 875 C C . LYS A 1 113 ? -1.684 -28.156 -30.984 1 52.44 113 LYS A C 1
ATOM 877 O O . LYS A 1 113 ? -1.73 -28.453 -32.188 1 52.44 113 LYS A O 1
ATOM 882 N N . GLU A 1 114 ? -2.531 -27.422 -30.406 1 50.56 114 GLU A N 1
ATOM 883 C CA . GLU A 1 114 ? -3.486 -26.812 -31.328 1 50.56 114 GLU A CA 1
ATOM 884 C C . GLU A 1 114 ? -2.777 -25.938 -32.375 1 50.56 114 GLU A C 1
ATOM 886 O O . GLU A 1 114 ? -3.232 -25.812 -33.5 1 50.56 114 GLU A O 1
ATOM 891 N N . LYS A 1 115 ? -1.866 -25.25 -31.859 1 49.59 115 LYS A N 1
ATOM 892 C CA . LYS A 1 115 ? -1.263 -24.312 -32.812 1 49.59 115 LYS A CA 1
ATOM 893 C C . LYS A 1 115 ? -0.358 -25.047 -33.781 1 49.59 115 LYS A C 1
ATOM 895 O O . LYS A 1 115 ? -0.028 -24.516 -34.844 1 49.59 115 LYS A O 1
ATOM 900 N N . LEU A 1 116 ? 0.184 -26.094 -33.406 1 50.25 116 LEU A N 1
ATOM 901 C CA . LEU A 1 116 ? 1.146 -26.75 -34.281 1 50.25 116 LEU A CA 1
ATOM 902 C C . LEU A 1 116 ? 0.454 -27.75 -35.188 1 50.25 116 LEU A C 1
ATOM 904 O O . LEU A 1 116 ? 1.106 -28.406 -36.031 1 50.25 116 LEU A O 1
ATOM 908 N N . GLY A 1 117 ? -0.776 -27.594 -35.312 1 45 117 GLY A N 1
ATOM 909 C CA . GLY A 1 117 ? -1.486 -28.312 -36.344 1 45 117 GLY A CA 1
ATOM 910 C C . GLY A 1 117 ? -1.545 -29.797 -36.125 1 45 117 GLY A C 1
ATOM 911 O O . GLY A 1 117 ? -1.829 -30.578 -37.031 1 45 117 GLY A O 1
ATOM 912 N N . TYR A 1 118 ? -1.002 -30.312 -35.062 1 38.06 118 TYR A N 1
ATOM 913 C CA . TYR A 1 118 ? -1.12 -31.766 -34.969 1 38.06 118 TYR A CA 1
ATOM 914 C C . TYR A 1 118 ? -2.418 -32.156 -34.281 1 38.06 118 TYR A C 1
ATOM 916 O O . TYR A 1 118 ? -2.928 -31.438 -33.406 1 38.06 118 TYR A O 1
ATOM 924 N N . MET B 1 1 ? 1.736 34.719 -5.824 1 40.91 1 MET B N 1
ATOM 925 C CA . MET B 1 1 ? 1.764 33.719 -6.887 1 40.91 1 MET B CA 1
ATOM 926 C C . MET B 1 1 ? 0.737 32.625 -6.629 1 40.91 1 MET B C 1
ATOM 928 O O . MET B 1 1 ? 0.625 32.125 -5.508 1 40.91 1 MET B O 1
ATOM 932 N N . SER B 1 2 ? -0.329 32.719 -7.145 1 48.66 2 SER B N 1
ATOM 933 C CA . SER B 1 2 ? -1.488 31.859 -6.938 1 48.66 2 SER B CA 1
ATOM 934 C C . SER B 1 2 ? -1.083 30.391 -6.891 1 48.66 2 SER B C 1
ATOM 936 O O . SER B 1 2 ? -0.448 29.875 -7.82 1 48.66 2 SER B O 1
ATOM 938 N N . LYS B 1 3 ? -0.696 29.969 -5.707 1 58.44 3 LYS B N 1
ATOM 939 C CA . LYS B 1 3 ? -0.241 28.578 -5.656 1 58.44 3 LYS B CA 1
ATOM 940 C C . LYS B 1 3 ? -1.193 27.656 -6.418 1 58.44 3 LYS B C 1
ATOM 942 O O . LYS B 1 3 ? -2.41 27.734 -6.234 1 58.44 3 LYS B O 1
ATOM 947 N N . LEU B 1 4 ? -0.843 27.25 -7.574 1 66.25 4 LEU B N 1
ATOM 948 C CA . LEU B 1 4 ? -1.598 26.422 -8.508 1 66.25 4 LEU B CA 1
ATOM 949 C C . LEU B 1 4 ? -2.104 25.156 -7.832 1 66.25 4 LEU B C 1
ATOM 951 O O . LEU B 1 4 ? -1.456 24.625 -6.922 1 66.25 4 LEU B O 1
ATOM 955 N N . LEU B 1 5 ? -3.332 24.969 -7.922 1 76.5 5 LEU B N 1
ATOM 956 C CA . LEU B 1 5 ? -4.02 23.766 -7.469 1 76.5 5 LEU B CA 1
ATOM 957 C C . LEU B 1 5 ? -3.375 22.516 -8.062 1 76.5 5 LEU B C 1
ATOM 959 O O . LEU B 1 5 ? -3.014 22.5 -9.242 1 76.5 5 LEU B O 1
ATOM 963 N N . VAL B 1 6 ? -2.834 21.688 -7.195 1 85.56 6 VAL B N 1
ATOM 964 C CA . VAL B 1 6 ? -2.23 20.438 -7.648 1 85.56 6 VAL B CA 1
ATOM 965 C C . VAL B 1 6 ? -3.324 19.453 -8.07 1 85.56 6 VAL B C 1
ATOM 967 O O . VAL B 1 6 ? -4.344 19.328 -7.387 1 85.56 6 VAL B O 1
ATOM 970 N N . ASP B 1 7 ? -3.1 18.891 -9.25 1 91.06 7 ASP B N 1
ATOM 971 C CA . ASP B 1 7 ? -3.951 17.797 -9.688 1 91.06 7 ASP B CA 1
ATOM 972 C C . ASP B 1 7 ? -3.4 16.453 -9.211 1 91.06 7 ASP B C 1
ATOM 974 O O . ASP B 1 7 ? -2.225 16.141 -9.422 1 91.06 7 ASP B O 1
ATOM 978 N N . LEU B 1 8 ? -4.27 15.75 -8.633 1 95.44 8 LEU B N 1
ATOM 979 C CA . LEU B 1 8 ? -3.861 14.453 -8.109 1 95.44 8 LEU B CA 1
ATOM 980 C C . LEU B 1 8 ? -3.518 13.492 -9.25 1 95.44 8 LEU B C 1
ATOM 982 O O . LEU B 1 8 ? -4.215 13.453 -10.266 1 95.44 8 LEU B O 1
ATOM 986 N N . SER B 1 9 ? -2.43 12.758 -9.109 1 96.88 9 SER B N 1
ATOM 987 C CA . SER B 1 9 ? -2.131 11.656 -10.016 1 96.88 9 SER B CA 1
ATOM 988 C C . SER B 1 9 ? -3.207 10.578 -9.953 1 96.88 9 SER B C 1
ATOM 990 O O . SER B 1 9 ? -3.984 10.523 -9 1 96.88 9 SER B O 1
ATOM 992 N N . ALA B 1 10 ? -3.305 9.773 -10.969 1 96.44 10 ALA B N 1
ATOM 993 C CA . ALA B 1 10 ? -4.281 8.688 -11 1 96.44 10 ALA B CA 1
ATOM 994 C C . ALA B 1 10 ? -4.09 7.742 -9.82 1 96.44 10 ALA B C 1
ATOM 996 O O . ALA B 1 10 ? -5.066 7.305 -9.203 1 96.44 10 ALA B O 1
ATOM 997 N N . SER B 1 11 ? -2.855 7.422 -9.539 1 96.31 11 SER B N 1
ATOM 998 C CA . SER B 1 11 ? -2.562 6.527 -8.422 1 96.31 11 SER B CA 1
ATOM 999 C C . SER B 1 11 ? -2.988 7.148 -7.098 1 96.31 11 SER B C 1
ATOM 1001 O O . SER B 1 11 ? -3.555 6.465 -6.238 1 96.31 11 SER B O 1
ATOM 1003 N N . ALA B 1 12 ? -2.709 8.422 -6.934 1 98.25 12 ALA B N 1
ATOM 1004 C CA . ALA B 1 12 ? -3.105 9.117 -5.711 1 98.25 12 ALA B CA 1
ATOM 1005 C C . ALA B 1 12 ? -4.625 9.133 -5.559 1 98.25 12 ALA B C 1
ATOM 1007 O O . ALA B 1 12 ? -5.145 8.969 -4.453 1 98.25 12 ALA B O 1
ATOM 1008 N N . ARG B 1 13 ? -5.293 9.32 -6.684 1 98.06 13 ARG B N 1
ATOM 1009 C CA . ARG B 1 13 ? -6.754 9.328 -6.648 1 98.06 13 ARG B CA 1
ATOM 1010 C C . ARG B 1 13 ? -7.293 7.98 -6.18 1 98.06 13 ARG B C 1
ATOM 1012 O O . ARG B 1 13 ? -8.25 7.926 -5.402 1 98.06 13 ARG B O 1
ATOM 1019 N N . ASN B 1 14 ? -6.723 6.938 -6.664 1 97.69 14 ASN B N 1
ATOM 1020 C CA . ASN B 1 14 ? -7.125 5.598 -6.25 1 97.69 14 ASN B CA 1
ATOM 1021 C C . ASN B 1 14 ? -6.891 5.375 -4.758 1 97.69 14 ASN B C 1
ATOM 1023 O O . ASN B 1 14 ? -7.727 4.785 -4.074 1 97.69 14 ASN B O 1
ATOM 1027 N N . ASP B 1 15 ? -5.734 5.777 -4.289 1 98.62 15 ASP B N 1
ATOM 1028 C CA . ASP B 1 15 ? -5.398 5.617 -2.877 1 98.62 15 ASP B CA 1
ATOM 1029 C C . ASP B 1 15 ? -6.352 6.418 -1.992 1 98.62 15 ASP B C 1
ATOM 1031 O O . ASP B 1 15 ? -6.805 5.926 -0.957 1 98.62 15 ASP B O 1
ATOM 1035 N N . VAL B 1 16 ? -6.68 7.66 -2.451 1 98.62 16 VAL B N 1
ATOM 1036 C CA . VAL B 1 16 ? -7.609 8.5 -1.706 1 98.62 16 VAL B CA 1
ATOM 1037 C C . VAL B 1 16 ? -8.969 7.809 -1.612 1 98.62 16 VAL B C 1
ATOM 1039 O O . VAL B 1 16 ? -9.562 7.734 -0.534 1 98.62 16 VAL B O 1
ATOM 1042 N N . SER B 1 17 ? -9.391 7.344 -2.709 1 98.56 17 SER B N 1
ATOM 1043 C CA . SER B 1 17 ? -10.68 6.648 -2.742 1 98.56 17 SER B CA 1
ATOM 1044 C C . SER B 1 17 ? -10.688 5.465 -1.781 1 98.56 17 SER B C 1
ATOM 1046 O O . SER B 1 17 ? -11.664 5.262 -1.053 1 98.56 17 SER B O 1
ATOM 1048 N N . ARG B 1 18 ? -9.648 4.715 -1.728 1 98 18 ARG B N 1
ATOM 1049 C CA . ARG B 1 18 ? -9.539 3.551 -0.854 1 98 18 ARG B CA 1
ATOM 1050 C C . ARG B 1 18 ? -9.578 3.965 0.614 1 98 18 ARG B C 1
ATOM 1052 O O . ARG B 1 18 ? -10.258 3.332 1.424 1 98 18 ARG B O 1
ATOM 1059 N N . ILE B 1 19 ? -8.906 4.992 0.958 1 98.5 19 ILE B N 1
ATOM 1060 C CA . ILE B 1 19 ? -8.82 5.453 2.338 1 98.5 19 ILE B CA 1
ATOM 1061 C C . ILE B 1 19 ? -10.172 6.02 2.773 1 98.5 19 ILE B C 1
ATOM 1063 O O . ILE B 1 19 ? -10.664 5.703 3.859 1 98.5 19 ILE B O 1
ATOM 1067 N N . LEU B 1 20 ? -10.781 6.789 1.895 1 98.06 20 LEU B N 1
ATOM 1068 C CA . LEU B 1 20 ? -12.062 7.398 2.23 1 98.06 20 LEU B CA 1
ATOM 1069 C C . LEU B 1 20 ? -13.148 6.332 2.385 1 98.06 20 LEU B C 1
ATOM 1071 O O . LEU B 1 20 ? -14.016 6.449 3.25 1 98.06 20 LEU B O 1
ATOM 1075 N N . GLN B 1 21 ? -13.062 5.293 1.561 1 97.81 21 GLN B N 1
ATOM 1076 C CA . GLN B 1 21 ? -14 4.188 1.688 1 97.81 21 GLN B CA 1
ATOM 1077 C C . GLN B 1 21 ? -13.797 3.441 3.004 1 97.81 21 GLN B C 1
ATOM 1079 O O . GLN B 1 21 ? -14.773 3.074 3.67 1 97.81 21 GLN B O 1
ATOM 1084 N N . ALA B 1 22 ? -12.609 3.236 3.35 1 97.5 22 ALA B N 1
ATOM 1085 C CA . ALA B 1 22 ? -12.305 2.574 4.617 1 97.5 22 ALA B CA 1
ATOM 1086 C C . ALA B 1 22 ? -12.766 3.42 5.801 1 97.5 22 ALA B C 1
ATOM 1088 O O . ALA B 1 22 ? -13.297 2.889 6.781 1 97.5 22 ALA B O 1
ATOM 1089 N N . LEU B 1 23 ? -12.602 4.672 5.723 1 97.06 23 LEU B N 1
ATOM 1090 C CA . LEU B 1 23 ? -13.047 5.578 6.773 1 97.06 23 LEU B CA 1
ATOM 1091 C C . LEU B 1 23 ? -14.57 5.551 6.906 1 97.06 23 LEU B C 1
ATOM 1093 O O . LEU B 1 23 ? -15.102 5.613 8.016 1 97.06 23 LEU B O 1
ATOM 1097 N N . ALA B 1 24 ? -15.203 5.48 5.781 1 96 24 ALA B N 1
ATOM 1098 C CA . ALA B 1 24 ? -16.672 5.484 5.758 1 96 24 ALA B CA 1
ATOM 1099 C C . ALA B 1 24 ? -17.219 4.191 6.348 1 96 24 ALA B C 1
ATOM 1101 O O . ALA B 1 24 ? -18.328 4.18 6.902 1 96 24 ALA B O 1
ATOM 1102 N N . SER B 1 25 ? -16.453 3.154 6.262 1 96.06 25 SER B N 1
ATOM 1103 C CA . SER B 1 25 ? -16.938 1.845 6.691 1 96.06 25 SER B CA 1
ATOM 1104 C C . SER B 1 25 ? -16.562 1.57 8.148 1 96.06 25 SER B C 1
ATOM 1106 O O . SER B 1 25 ? -16.859 0.493 8.672 1 96.06 25 SER B O 1
ATOM 1108 N N . ASN B 1 26 ? -15.875 2.469 8.797 1 95.25 26 ASN B N 1
ATOM 1109 C CA . ASN B 1 26 ? -15.461 2.336 10.188 1 95.25 26 ASN B CA 1
ATOM 1110 C C . ASN B 1 26 ? -16.047 3.439 11.062 1 95.25 26 ASN B C 1
ATOM 1112 O O . ASN B 1 26 ? -16.547 4.441 10.547 1 95.25 26 ASN B O 1
ATOM 1116 N N . LYS B 1 27 ? -16.062 3.174 12.336 1 93.88 27 LYS B N 1
ATOM 1117 C CA . LYS B 1 27 ? -16.453 4.227 13.266 1 93.88 27 LYS B CA 1
ATOM 1118 C C . LYS B 1 27 ? -15.328 5.23 13.477 1 93.88 27 LYS B C 1
ATOM 1120 O O . LYS B 1 27 ? -14.336 4.922 14.125 1 93.88 27 LYS B O 1
ATOM 1125 N N . ASN B 1 28 ? -15.578 6.344 13.039 1 94.06 28 ASN B N 1
ATOM 1126 C CA . ASN B 1 28 ? -14.547 7.367 13.062 1 94.06 28 ASN B CA 1
ATOM 1127 C C . ASN B 1 28 ? -14.125 7.711 14.492 1 94.06 28 ASN B C 1
ATOM 1129 O O . ASN B 1 28 ? -12.969 8.039 14.742 1 94.06 28 ASN B O 1
ATOM 1133 N N . VAL B 1 29 ? -15.07 7.594 15.414 1 93.94 29 VAL B N 1
ATOM 1134 C CA . VAL B 1 29 ? -14.797 7.906 16.812 1 93.94 29 VAL B CA 1
ATOM 1135 C C . VAL B 1 29 ? -13.758 6.93 17.359 1 93.94 29 VAL B C 1
ATOM 1137 O O . VAL B 1 29 ? -12.844 7.332 18.094 1 93.94 29 VAL B O 1
ATOM 1140 N N . GLU B 1 30 ? -13.883 5.684 17.047 1 95.5 30 GLU B N 1
ATOM 1141 C CA . GLU B 1 30 ? -12.953 4.66 17.516 1 95.5 30 GLU B CA 1
ATOM 1142 C C . GLU B 1 30 ? -11.562 4.852 16.906 1 95.5 30 GLU B C 1
ATOM 1144 O O . GLU B 1 30 ? -10.555 4.652 17.578 1 95.5 30 GLU B O 1
ATOM 1149 N N . ILE B 1 31 ? -11.523 5.23 15.695 1 96.38 31 ILE B N 1
ATOM 1150 C CA . ILE B 1 31 ? -10.258 5.484 15.023 1 96.38 31 ILE B CA 1
ATOM 1151 C C . ILE B 1 31 ? -9.555 6.672 15.672 1 96.38 31 ILE B C 1
ATOM 1153 O O . ILE B 1 31 ? -8.352 6.613 15.953 1 96.38 31 ILE B O 1
ATOM 1157 N N . ALA B 1 32 ? -10.312 7.77 15.906 1 96.19 32 ALA B N 1
ATOM 1158 C CA . ALA B 1 32 ? -9.75 8.953 16.547 1 96.19 32 ALA B CA 1
ATOM 1159 C C . ALA B 1 32 ? -9.172 8.609 17.922 1 96.19 32 ALA B C 1
ATOM 1161 O O . ALA B 1 32 ? -8.094 9.078 18.281 1 96.19 32 ALA B O 1
ATOM 1162 N N . GLU B 1 33 ? -9.875 7.789 18.641 1 94.75 33 GLU B N 1
ATOM 1163 C CA . GL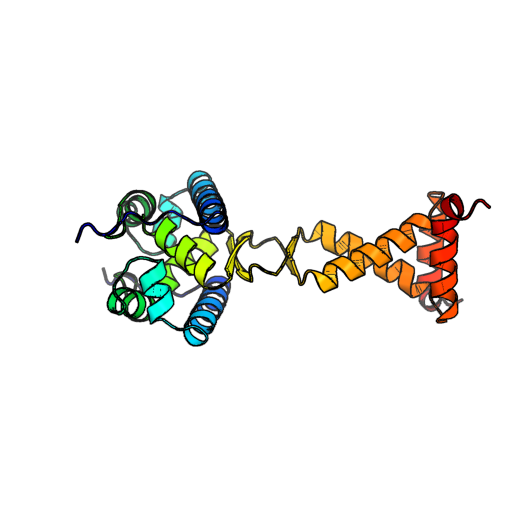U B 1 33 ? -9.414 7.352 19.953 1 94.75 33 GLU B CA 1
ATOM 1164 C C . GLU B 1 33 ? -8.109 6.566 19.844 1 94.75 33 GLU B C 1
ATOM 1166 O O . GLU B 1 33 ? -7.199 6.758 20.656 1 94.75 33 GLU B O 1
ATOM 1171 N N . HIS B 1 34 ? -8.078 5.711 18.875 1 94.62 34 HIS B N 1
ATOM 1172 C CA . HIS B 1 34 ? -6.867 4.918 18.688 1 94.62 34 HIS B CA 1
ATOM 1173 C C . HIS B 1 34 ? -5.672 5.801 18.359 1 94.62 34 HIS B C 1
ATOM 1175 O O . HIS B 1 34 ? -4.551 5.527 18.781 1 94.62 34 HIS B O 1
ATOM 1181 N N . LEU B 1 35 ? -5.918 6.844 17.625 1 95.25 35 LEU B N 1
ATOM 1182 C CA . LEU B 1 35 ? -4.863 7.766 17.234 1 95.25 35 LEU B CA 1
ATOM 1183 C C . LEU B 1 35 ? -4.602 8.805 18.312 1 95.25 35 LEU B C 1
ATOM 1185 O O . LEU B 1 35 ? -3.688 9.617 18.203 1 95.25 35 LEU B O 1
ATOM 1189 N N . ASN B 1 36 ? -5.473 8.773 19.312 1 95.81 36 ASN B N 1
ATOM 1190 C CA . ASN B 1 36 ? -5.398 9.742 20.406 1 95.81 36 ASN B CA 1
ATOM 1191 C C . ASN B 1 36 ? -5.512 11.172 19.875 1 95.81 36 ASN B C 1
ATOM 1193 O O . ASN B 1 36 ? -4.715 12.039 20.25 1 95.81 36 ASN B O 1
ATOM 1197 N N . VAL B 1 37 ? -6.43 11.359 18.969 1 94.62 37 VAL B N 1
ATOM 1198 C CA . VAL B 1 37 ? -6.77 12.688 18.469 1 94.62 37 VAL B CA 1
ATOM 1199 C C . VAL B 1 37 ? -8.266 12.945 18.641 1 94.62 37 VAL B C 1
ATOM 1201 O O . VAL B 1 37 ? -9.031 12.016 18.922 1 94.62 37 VAL B O 1
ATOM 1204 N N . ASP B 1 38 ? -8.617 14.18 18.578 1 93.88 38 ASP B N 1
ATOM 1205 C CA . ASP B 1 38 ? -10.031 14.523 18.594 1 93.88 38 ASP B CA 1
ATOM 1206 C C . ASP B 1 38 ? -10.727 14.102 17.297 1 93.88 38 ASP B C 1
ATOM 1208 O O . ASP B 1 38 ? -10.125 14.156 16.219 1 93.88 38 ASP B O 1
ATOM 1212 N N . ALA B 1 39 ? -11.969 13.773 17.422 1 92.69 39 ALA B N 1
ATOM 1213 C CA . ALA B 1 39 ? -12.773 13.43 16.25 1 92.69 39 ALA B CA 1
ATOM 1214 C C . ALA B 1 39 ? -12.758 14.562 15.227 1 92.69 39 ALA B C 1
ATOM 1216 O O . ALA B 1 39 ? -12.805 14.312 14.023 1 92.69 39 ALA B O 1
ATOM 1217 N N . SER B 1 40 ? -12.68 15.773 15.656 1 94.06 40 SER B N 1
ATOM 1218 C CA . SER B 1 40 ? -12.625 16.938 14.766 1 94.06 40 SER B CA 1
ATOM 1219 C C . SER B 1 40 ? -11.359 16.922 13.922 1 94.06 40 SER B C 1
ATOM 1221 O O . SER B 1 40 ? -11.367 17.344 12.766 1 94.06 40 SER B O 1
ATOM 1223 N N . THR B 1 41 ? -10.258 16.422 14.508 1 93.62 41 THR B N 1
ATOM 1224 C CA . THR B 1 41 ? -9 16.312 13.789 1 93.62 41 THR B CA 1
ATOM 1225 C C . THR B 1 41 ? -9.141 15.359 12.602 1 93.62 41 THR B C 1
ATOM 1227 O O . THR B 1 41 ? -8.703 15.672 11.492 1 93.62 41 THR B O 1
ATOM 1230 N N . LEU B 1 42 ? -9.711 14.227 12.805 1 94.19 42 LEU B N 1
ATOM 1231 C CA . LEU B 1 42 ? -9.93 13.258 11.742 1 94.19 42 LEU B CA 1
ATOM 1232 C C . LEU B 1 42 ? -10.836 13.828 10.656 1 94.19 42 LEU B C 1
ATOM 1234 O O . LEU B 1 42 ? -10.602 13.602 9.469 1 94.19 42 LEU B O 1
ATOM 1238 N N . SER B 1 43 ? -11.867 14.555 11.008 1 94.75 43 SER B N 1
ATOM 1239 C CA . SER B 1 43 ? -12.766 15.203 10.07 1 94.75 43 SER B CA 1
ATOM 1240 C C . SER B 1 43 ? -12.031 16.219 9.195 1 94.75 43 SER B C 1
ATOM 1242 O O . SER B 1 43 ? -12.258 16.281 7.988 1 94.75 43 SER B O 1
ATOM 1244 N N . ARG B 1 44 ? -11.148 16.953 9.766 1 95.5 44 ARG B N 1
ATOM 1245 C CA . ARG B 1 44 ? -10.398 17.969 9.055 1 95.5 44 ARG B CA 1
ATOM 1246 C C . ARG B 1 44 ? -9.414 17.359 8.07 1 95.5 44 ARG B C 1
ATOM 1248 O O . ARG B 1 44 ? -9.156 17.906 7 1 95.5 44 ARG B O 1
ATOM 1255 N N . MET B 1 45 ? -8.867 16.219 8.422 1 95.5 45 MET B N 1
ATOM 1256 C CA . MET B 1 45 ? -7.902 15.547 7.555 1 95.5 45 MET B CA 1
ATOM 1257 C C . MET B 1 45 ? -8.523 15.227 6.199 1 95.5 45 MET B C 1
ATOM 1259 O O . MET B 1 45 ? -7.824 15.203 5.184 1 95.5 45 MET B O 1
ATOM 1263 N N . LYS B 1 46 ? -9.805 14.969 6.156 1 95.19 46 LYS B N 1
ATOM 1264 C CA . LYS B 1 46 ? -10.445 14.555 4.91 1 95.19 46 LYS B CA 1
ATOM 1265 C C . LYS B 1 46 ? -11.18 15.719 4.25 1 95.19 46 LYS B C 1
ATOM 1267 O O . LYS B 1 46 ? -11.539 15.648 3.074 1 95.19 46 LYS B O 1
ATOM 1272 N N . ASN B 1 47 ? -11.305 16.859 4.969 1 96 47 ASN B N 1
ATOM 1273 C CA . ASN B 1 47 ? -12.18 17.891 4.438 1 96 47 ASN B CA 1
ATOM 1274 C C . ASN B 1 47 ? -11.422 19.203 4.191 1 96 47 ASN B C 1
ATOM 1276 O O . ASN B 1 47 ? -11.703 19.906 3.23 1 96 47 ASN B O 1
ATOM 1280 N N . ASP B 1 48 ? -10.5 19.5 5.121 1 96.75 48 ASP B N 1
ATOM 1281 C CA . ASP B 1 48 ? -9.82 20.797 5.031 1 96.75 48 ASP B CA 1
ATOM 1282 C C . ASP B 1 48 ? -8.734 20.766 3.953 1 96.75 48 ASP B C 1
ATOM 1284 O O . ASP B 1 48 ? -7.992 19.797 3.832 1 96.75 48 ASP B O 1
ATOM 1288 N N . LYS B 1 49 ? -8.648 21.844 3.281 1 94.81 49 LYS B N 1
ATOM 1289 C CA . LYS B 1 49 ? -7.633 21.969 2.236 1 94.81 49 LYS B CA 1
ATOM 1290 C C . LYS B 1 49 ? -6.395 22.688 2.754 1 94.81 49 LYS B C 1
ATOM 1292 O O . LYS B 1 49 ? -6.508 23.641 3.529 1 94.81 49 LYS B O 1
ATOM 1297 N N . LYS B 1 50 ? -5.266 22.25 2.328 1 92.25 50 LYS B N 1
ATOM 1298 C CA . LYS B 1 50 ? -3.996 22.922 2.611 1 92.25 50 LYS B CA 1
ATOM 1299 C C . LYS B 1 50 ? -3.713 24.016 1.593 1 92.25 50 LYS B C 1
ATOM 1301 O O . LYS B 1 50 ? -4.559 24.328 0.748 1 92.25 50 LYS B O 1
ATOM 1306 N N . SER B 1 51 ? -2.525 24.609 1.678 1 89.44 51 SER B N 1
ATOM 1307 C CA . SER B 1 51 ? -2.141 25.719 0.825 1 89.44 51 SER B CA 1
ATOM 1308 C C . SER B 1 51 ? -2.055 25.297 -0.637 1 89.44 51 SER B C 1
ATOM 1310 O O . SER B 1 51 ? -2.264 26.109 -1.538 1 89.44 51 SER B O 1
ATOM 1312 N N . ASN B 1 52 ? -1.812 24.125 -0.914 1 93.31 52 ASN B N 1
ATOM 1313 C CA . ASN B 1 52 ? -1.665 23.641 -2.283 1 93.31 52 ASN B CA 1
ATOM 1314 C C . ASN B 1 52 ? -2.988 23.125 -2.842 1 93.31 52 ASN B C 1
ATOM 1316 O O . ASN B 1 52 ? -3.023 22.531 -3.92 1 93.31 52 ASN B O 1
ATOM 1320 N N . GLY B 1 53 ? -4.035 23.219 -2.088 1 94.88 53 GLY B N 1
ATOM 1321 C CA . GLY B 1 53 ? -5.367 22.859 -2.553 1 94.88 53 GLY B CA 1
ATOM 1322 C C . GLY B 1 53 ? -5.742 21.422 -2.258 1 94.88 53 GLY B C 1
ATOM 1323 O O . GLY B 1 53 ? -6.809 20.953 -2.66 1 94.88 53 GLY B O 1
ATOM 1324 N N . LEU B 1 54 ? -4.938 20.719 -1.593 1 96.62 54 LEU B N 1
ATOM 1325 C CA . LEU B 1 54 ? -5.184 19.312 -1.287 1 96.62 54 LEU B CA 1
ATOM 1326 C C . LEU B 1 54 ? -5.535 19.141 0.186 1 96.62 54 LEU B C 1
ATOM 1328 O O . LEU B 1 54 ? -5.082 19.906 1.036 1 96.62 54 LEU B O 1
ATOM 1332 N N . THR B 1 55 ? -6.406 18.188 0.441 1 97.06 55 THR B N 1
ATOM 1333 C CA . THR B 1 55 ? -6.582 17.781 1.83 1 97.06 55 THR B CA 1
ATOM 1334 C C . THR B 1 55 ? -5.348 17.047 2.338 1 97.06 55 THR B C 1
ATOM 1336 O O . THR B 1 55 ? -4.453 16.703 1.557 1 97.06 55 THR B O 1
ATOM 1339 N N . GLU B 1 56 ? -5.297 16.828 3.652 1 96.56 56 GLU B N 1
ATOM 1340 C CA . GLU B 1 56 ? -4.18 16.094 4.223 1 96.56 56 GLU B CA 1
ATOM 1341 C C . GLU B 1 56 ? -4.082 14.688 3.621 1 96.56 56 GLU B C 1
ATOM 1343 O O . GLU B 1 56 ? -2.986 14.219 3.303 1 96.56 56 GLU B O 1
ATOM 1348 N N . ILE B 1 57 ? -5.195 14.039 3.453 1 98.19 57 ILE B N 1
ATOM 1349 C CA . ILE B 1 57 ? -5.219 12.695 2.895 1 98.19 57 ILE B CA 1
ATOM 1350 C C . ILE B 1 57 ? -4.75 12.734 1.44 1 98.19 57 ILE B C 1
ATOM 1352 O O . ILE B 1 57 ? -3.92 11.922 1.027 1 98.19 57 ILE B O 1
ATOM 1356 N N . GLU B 1 58 ? -5.242 13.688 0.712 1 97.88 58 GLU B N 1
ATOM 1357 C CA . GLU B 1 58 ? -4.84 13.836 -0.683 1 97.88 58 GLU B CA 1
ATOM 1358 C C . GLU B 1 58 ? -3.352 14.156 -0.797 1 97.88 58 GLU B C 1
ATOM 1360 O O . GLU B 1 58 ? -2.656 13.602 -1.649 1 97.88 58 GLU B O 1
ATOM 1365 N N . ASN B 1 59 ? -2.887 15.062 0.036 1 97.25 59 ASN B N 1
ATOM 1366 C CA . ASN B 1 59 ? -1.484 15.469 0.02 1 97.25 59 ASN B CA 1
ATOM 1367 C C . ASN B 1 59 ? -0.56 14.281 0.279 1 97.25 59 ASN B C 1
ATOM 1369 O O . ASN B 1 59 ? 0.466 14.133 -0.386 1 97.25 59 ASN B O 1
ATOM 1373 N N . PHE B 1 60 ? -0.98 13.484 1.22 1 98.12 60 PHE B N 1
ATOM 1374 C CA . PHE B 1 60 ? -0.168 12.32 1.549 1 98.12 60 PHE B CA 1
ATOM 1375 C C . PHE B 1 60 ? -0.197 11.305 0.416 1 98.12 60 PHE B C 1
ATOM 1377 O O . PHE B 1 60 ? 0.832 10.719 0.072 1 98.12 60 PHE B O 1
ATOM 1384 N N . CYS B 1 61 ? -1.319 11.031 -0.139 1 98.62 61 CYS B N 1
ATOM 1385 C CA . CYS B 1 61 ? -1.426 10.078 -1.236 1 98.62 61 CYS B CA 1
ATOM 1386 C C . CYS B 1 61 ? -0.617 10.539 -2.443 1 98.62 61 CYS B C 1
ATOM 1388 O O . CYS B 1 61 ? -0.025 9.727 -3.148 1 98.62 61 CYS B O 1
ATOM 1390 N N . GLU B 1 62 ? -0.592 11.836 -2.719 1 98.19 62 GLU B N 1
ATOM 1391 C CA . GLU B 1 62 ? 0.234 12.352 -3.807 1 98.19 62 GLU B CA 1
ATOM 1392 C C . GLU B 1 62 ? 1.719 12.203 -3.49 1 98.19 62 GLU B C 1
ATOM 1394 O O . GLU B 1 62 ? 2.521 11.906 -4.379 1 98.19 62 GLU B O 1
ATOM 1399 N N . LEU B 1 63 ? 2.086 12.406 -2.221 1 98.06 63 LEU B N 1
ATOM 1400 C CA . LEU B 1 63 ? 3.455 12.156 -1.788 1 98.06 63 LEU B CA 1
ATOM 1401 C C . LEU B 1 63 ? 3.857 10.711 -2.062 1 98.06 63 LEU B C 1
ATOM 1403 O O . LEU B 1 63 ? 4.93 10.453 -2.617 1 98.06 63 LEU B O 1
ATOM 1407 N N . LEU B 1 64 ? 2.98 9.797 -1.661 1 98.56 64 LEU B N 1
ATOM 1408 C CA . LEU B 1 64 ? 3.26 8.383 -1.916 1 98.56 64 LEU B CA 1
ATOM 1409 C C . LEU B 1 64 ? 3.463 8.133 -3.406 1 98.56 64 LEU B C 1
ATOM 1411 O O . LEU B 1 64 ? 4.402 7.438 -3.799 1 98.56 64 LEU B O 1
ATOM 1415 N N . SER B 1 65 ? 2.58 8.711 -4.152 1 98.31 65 SER B N 1
ATOM 1416 C CA . SER B 1 65 ? 2.68 8.547 -5.598 1 98.31 65 SER B CA 1
ATOM 1417 C C . SER B 1 65 ? 4.027 9.039 -6.117 1 98.31 65 SER B C 1
ATOM 1419 O O . SER B 1 65 ? 4.66 8.375 -6.941 1 98.31 65 SER B O 1
ATOM 1421 N N . CYS B 1 66 ? 4.484 10.133 -5.699 1 97.44 66 CYS B N 1
ATOM 1422 C CA . CYS B 1 66 ? 5.766 10.703 -6.098 1 97.44 66 CYS B CA 1
ATOM 1423 C C . CYS B 1 66 ? 6.918 9.789 -5.695 1 97.44 66 CYS B C 1
ATOM 1425 O O . CYS B 1 66 ? 7.934 9.719 -6.387 1 97.44 66 CYS B O 1
ATOM 1427 N N . LEU B 1 67 ? 6.75 9.078 -4.664 1 97.88 67 LEU B N 1
ATOM 1428 C CA . LEU B 1 67 ? 7.809 8.242 -4.109 1 97.88 67 LEU B CA 1
ATOM 1429 C C . LEU B 1 67 ? 7.758 6.84 -4.707 1 97.88 67 LEU B C 1
ATOM 1431 O O . LEU B 1 67 ? 8.539 5.969 -4.32 1 97.88 67 LEU B O 1
ATOM 1435 N N . GLY B 1 68 ? 6.828 6.551 -5.562 1 97.25 68 GLY B N 1
ATOM 1436 C CA . GLY B 1 68 ? 6.691 5.227 -6.152 1 97.25 68 GLY B CA 1
ATOM 1437 C C . GLY B 1 68 ? 6.047 4.223 -5.215 1 97.25 68 GLY B C 1
ATOM 1438 O O . GLY B 1 68 ? 6.391 3.037 -5.238 1 97.25 68 GLY B O 1
ATOM 1439 N N . LEU B 1 69 ? 5.168 4.691 -4.406 1 98.31 69 LEU B N 1
ATOM 1440 C CA . LEU B 1 69 ? 4.465 3.867 -3.426 1 98.31 69 LEU B CA 1
ATOM 1441 C C . LEU B 1 69 ? 2.959 3.932 -3.643 1 98.31 69 LEU B C 1
ATOM 1443 O O . LEU B 1 69 ? 2.465 4.816 -4.344 1 98.31 69 LEU B O 1
ATOM 1447 N N . LYS B 1 70 ? 2.262 2.992 -3.053 1 98.19 70 LYS B N 1
ATOM 1448 C CA . LYS B 1 70 ? 0.804 2.967 -3.119 1 98.19 70 LYS B CA 1
ATOM 1449 C C . LYS B 1 70 ? 0.21 2.307 -1.877 1 98.19 70 LYS B C 1
ATOM 1451 O O .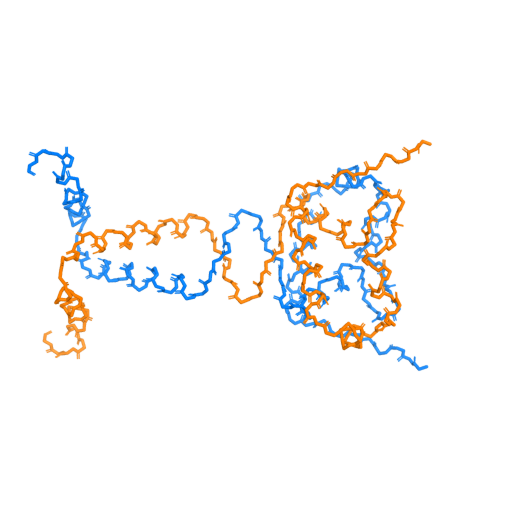 LYS B 1 70 ? 0.933 1.701 -1.083 1 98.19 70 LYS B O 1
ATOM 1456 N N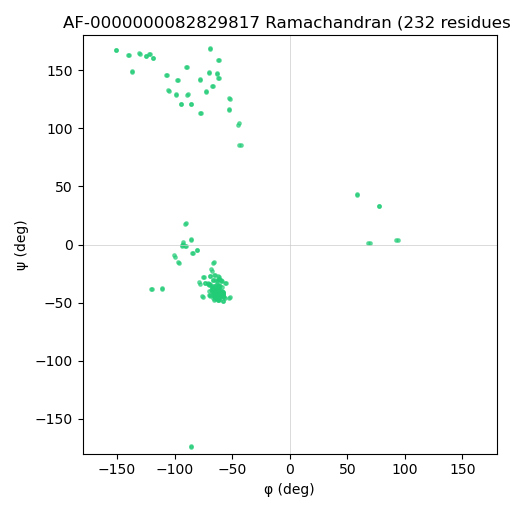 . VAL B 1 71 ? -1.096 2.457 -1.713 1 98.62 71 VAL B N 1
ATOM 1457 C CA . VAL B 1 71 ? -1.83 1.93 -0.567 1 98.62 71 VAL B CA 1
ATOM 1458 C C . VAL B 1 71 ? -2.641 0.707 -0.991 1 98.62 71 VAL B C 1
ATOM 1460 O O . VAL B 1 71 ? -3.357 0.746 -1.993 1 98.62 71 VAL B O 1
ATOM 1463 N N . VAL B 1 72 ? -2.545 -0.342 -0.192 1 97.5 72 VAL B N 1
ATOM 1464 C CA . VAL B 1 72 ? -3.303 -1.559 -0.469 1 97.5 72 VAL B CA 1
ATOM 1465 C C . VAL B 1 72 ? -3.838 -2.143 0.836 1 97.5 72 VAL B C 1
ATOM 1467 O O . VAL B 1 72 ? -3.393 -1.765 1.922 1 97.5 72 VAL B O 1
ATOM 1470 N N . PRO B 1 73 ? -4.809 -3.027 0.741 1 96.38 73 PRO B N 1
ATOM 1471 C CA . PRO B 1 73 ? -5.266 -3.707 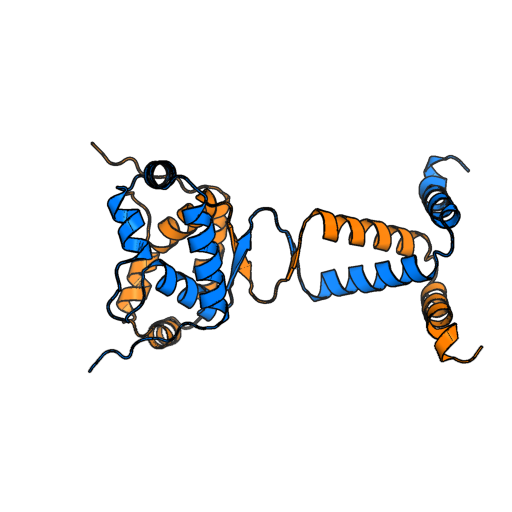1.955 1 96.38 73 PRO B CA 1
ATOM 1472 C C . PRO B 1 73 ? -4.176 -4.559 2.602 1 96.38 73 PRO B C 1
ATOM 1474 O O . PRO B 1 73 ? -3.391 -5.199 1.9 1 96.38 73 PRO B O 1
ATOM 1477 N N . LYS B 1 74 ? -4.254 -4.625 3.934 1 95.19 74 LYS B N 1
ATOM 1478 C CA . LYS B 1 74 ? -3.258 -5.355 4.711 1 95.19 74 LYS B CA 1
ATOM 1479 C C . LYS B 1 74 ? -3.332 -6.855 4.434 1 95.19 74 LYS B C 1
ATOM 1481 O O . LYS B 1 74 ? -2.322 -7.559 4.516 1 95.19 74 LYS B O 1
ATOM 1486 N N . ASP B 1 75 ? -4.516 -7.348 4.125 1 92.25 75 ASP B N 1
ATOM 1487 C CA . ASP B 1 75 ? -4.734 -8.781 3.957 1 92.25 75 ASP B CA 1
ATOM 1488 C C . ASP B 1 75 ? -4.277 -9.25 2.578 1 92.25 75 ASP B C 1
ATOM 1490 O O . ASP B 1 75 ? -4.277 -10.445 2.291 1 92.25 75 ASP B O 1
ATOM 1494 N N . TYR B 1 76 ? -3.863 -8.305 1.76 1 93.81 76 TYR B N 1
ATOM 1495 C CA . TYR B 1 76 ? -3.324 -8.664 0.452 1 93.81 76 TYR B CA 1
ATOM 1496 C C . TYR B 1 76 ? -1.816 -8.875 0.523 1 93.81 76 TYR B C 1
ATOM 1498 O O . TYR B 1 76 ? -1.143 -8.305 1.386 1 93.81 76 TYR B O 1
ATOM 1506 N N . GLN B 1 77 ? -1.344 -9.703 -0.376 1 92.69 77 GLN B N 1
ATOM 1507 C CA . GLN B 1 77 ? 0.092 -9.938 -0.5 1 92.69 77 GLN B CA 1
ATOM 1508 C C . GLN B 1 77 ? 0.689 -9.102 -1.628 1 92.69 77 GLN B C 1
ATOM 1510 O O . GLN B 1 77 ? 0.095 -8.977 -2.701 1 92.69 77 GLN B O 1
ATOM 1515 N N . SER B 1 78 ? 1.723 -8.438 -1.236 1 93.56 78 SER B N 1
ATOM 1516 C CA . SER B 1 78 ? 2.467 -7.688 -2.244 1 93.56 78 SER B CA 1
ATOM 1517 C C . SER B 1 78 ? 3.643 -8.5 -2.779 1 93.56 78 SER B C 1
ATOM 1519 O O . SER B 1 78 ? 4.551 -8.859 -2.025 1 93.56 78 SER B O 1
ATOM 1521 N N . ILE B 1 79 ? 3.607 -8.711 -4.039 1 93.25 79 ILE B N 1
ATOM 1522 C CA . ILE B 1 79 ? 4.613 -9.57 -4.664 1 93.25 79 ILE B CA 1
ATOM 1523 C C . ILE B 1 79 ? 5.086 -8.938 -5.969 1 93.25 79 ILE B C 1
ATOM 1525 O O . ILE B 1 79 ? 4.328 -8.227 -6.633 1 93.25 79 ILE B O 1
ATOM 1529 N N . ASP B 1 80 ? 6.352 -9.242 -6.219 1 92.56 80 ASP B N 1
ATOM 1530 C CA . ASP B 1 80 ? 6.93 -8.742 -7.461 1 92.56 80 ASP B CA 1
ATOM 1531 C C . ASP B 1 80 ? 6.188 -9.305 -8.672 1 92.56 80 ASP B C 1
ATOM 1533 O O . ASP B 1 80 ? 5.789 -10.469 -8.68 1 92.56 80 ASP B O 1
ATOM 1537 N N . LYS B 1 81 ? 6.066 -8.438 -9.656 1 91.19 81 LYS B N 1
ATOM 1538 C CA . LYS B 1 81 ? 5.352 -8.82 -10.867 1 91.19 81 LYS B CA 1
ATOM 1539 C C . LYS B 1 81 ? 6.004 -10.031 -11.531 1 91.19 81 LYS B C 1
ATOM 1541 O O . LYS B 1 81 ? 5.312 -10.914 -12.047 1 91.19 81 LYS B O 1
ATOM 1546 N N . GLU B 1 82 ? 7.293 -10.023 -11.516 1 93.69 82 GLU B N 1
ATOM 1547 C CA . GLU B 1 82 ? 8.023 -11.109 -12.156 1 93.69 82 GLU B CA 1
ATOM 1548 C C . GLU B 1 82 ? 7.781 -12.438 -11.445 1 93.69 82 GLU B C 1
ATOM 1550 O O . GLU B 1 82 ? 7.637 -13.484 -12.086 1 93.69 82 GLU B O 1
ATOM 1555 N N . ARG B 1 83 ? 7.742 -12.398 -10.172 1 93.44 83 ARG B N 1
ATOM 1556 C CA . ARG B 1 83 ? 7.508 -13.602 -9.383 1 93.44 83 ARG B CA 1
ATOM 1557 C C . ARG B 1 83 ? 6.105 -14.148 -9.625 1 93.44 83 ARG B C 1
ATOM 1559 O O . ARG B 1 83 ? 5.926 -15.359 -9.797 1 93.44 83 ARG B O 1
ATOM 1566 N N . VAL B 1 84 ? 5.18 -13.312 -9.633 1 94.31 84 VAL B N 1
ATOM 1567 C CA . VAL B 1 84 ? 3.807 -13.75 -9.852 1 94.31 84 VAL B CA 1
ATOM 1568 C C . VAL B 1 84 ? 3.65 -14.25 -11.281 1 94.31 84 VAL B C 1
ATOM 1570 O O . VAL B 1 84 ? 2.928 -15.219 -11.531 1 94.31 84 VAL B O 1
ATOM 1573 N N . ALA B 1 85 ? 4.266 -13.602 -12.227 1 94.38 85 ALA B N 1
ATOM 1574 C CA . ALA B 1 85 ? 4.242 -14.062 -13.609 1 94.38 85 ALA B CA 1
ATOM 1575 C C . ALA B 1 85 ? 4.805 -15.477 -13.727 1 94.38 85 ALA B C 1
ATOM 1577 O O . ALA B 1 85 ? 4.277 -16.297 -14.477 1 94.38 85 ALA B O 1
ATOM 1578 N N . ALA B 1 86 ? 5.852 -15.734 -13.023 1 95.75 86 ALA B N 1
ATOM 1579 C CA . ALA B 1 86 ? 6.445 -17.062 -13.023 1 95.75 86 ALA B CA 1
ATOM 1580 C C . ALA B 1 86 ? 5.469 -18.109 -12.469 1 95.75 86 ALA B C 1
ATOM 1582 O O . ALA B 1 86 ? 5.289 -19.172 -13.055 1 95.75 86 ALA B O 1
ATOM 1583 N N . LEU B 1 87 ? 4.848 -17.781 -11.406 1 96.31 87 LEU B N 1
ATOM 1584 C CA . LEU B 1 87 ? 3.857 -18.688 -10.82 1 96.31 87 LEU B CA 1
ATOM 1585 C C . LEU B 1 87 ? 2.697 -18.922 -11.781 1 96.31 87 LEU B C 1
ATOM 1587 O O . LEU B 1 87 ? 2.201 -20.047 -11.898 1 96.31 87 LEU B O 1
ATOM 1591 N N . LEU B 1 88 ? 2.295 -17.891 -12.438 1 96.06 88 LEU B N 1
ATOM 1592 C CA . LEU B 1 88 ? 1.177 -17.969 -13.375 1 96.06 88 LEU B CA 1
ATOM 1593 C C . LEU B 1 88 ? 1.519 -18.891 -14.547 1 96.06 88 LEU B C 1
ATOM 1595 O O . LEU B 1 88 ? 0.7 -19.719 -14.953 1 96.06 88 LEU B O 1
ATOM 1599 N N . VAL B 1 89 ? 2.674 -18.734 -15.102 1 94.81 89 VAL B N 1
ATOM 1600 C CA . VAL B 1 89 ? 3.107 -19.547 -16.219 1 94.81 89 VAL B CA 1
ATOM 1601 C C . VAL B 1 89 ? 3.156 -21.016 -15.812 1 94.81 89 VAL B C 1
ATOM 1603 O O . VAL B 1 89 ? 2.656 -21.891 -16.516 1 94.81 89 VAL B O 1
ATOM 1606 N N . MET B 1 90 ? 3.705 -21.359 -14.672 1 94.88 90 MET B N 1
ATOM 1607 C CA . MET B 1 90 ? 3.809 -22.719 -14.18 1 94.88 90 MET B CA 1
ATOM 1608 C C . MET B 1 90 ? 2.43 -23.297 -13.883 1 94.88 90 MET B C 1
ATOM 1610 O O . MET B 1 90 ? 2.166 -24.469 -14.172 1 94.88 90 MET B O 1
ATOM 1614 N N . SER B 1 91 ? 1.62 -22.516 -13.344 1 96.06 91 SER B N 1
ATOM 1615 C CA . SER B 1 91 ? 0.255 -22.938 -13.055 1 96.06 91 SER B CA 1
ATOM 1616 C C . SER B 1 91 ? -0.507 -23.266 -14.336 1 96.06 91 SER B C 1
ATOM 1618 O O . SER B 1 91 ? -1.24 -24.25 -14.398 1 96.06 91 SER B O 1
ATOM 1620 N N . LYS B 1 92 ? -0.377 -22.375 -15.297 1 94.19 92 LYS B N 1
ATOM 1621 C CA . LYS B 1 92 ? -1 -22.641 -16.594 1 94.19 92 LYS B CA 1
ATOM 1622 C C . LYS B 1 92 ? -0.493 -23.938 -17.203 1 94.19 92 LYS B C 1
ATOM 1624 O O . LYS B 1 92 ? -1.269 -24.703 -17.781 1 94.19 92 LYS B O 1
ATOM 1629 N N . SER B 1 93 ? 0.768 -24.141 -17.141 1 91.25 93 SER B N 1
ATOM 1630 C CA . SER B 1 93 ? 1.359 -25.359 -17.656 1 91.25 93 SER B CA 1
ATOM 1631 C C . SER B 1 93 ? 0.775 -26.594 -16.969 1 91.25 93 SER B C 1
ATOM 1633 O O . SER B 1 93 ? 0.545 -27.625 -17.609 1 91.25 93 SER B O 1
ATOM 1635 N N . TRP B 1 94 ? 0.601 -26.5 -15.711 1 89.88 94 TRP B N 1
ATOM 1636 C CA . TRP B 1 94 ? -0.008 -27.594 -14.953 1 89.88 94 TRP B CA 1
ATOM 1637 C C . TRP B 1 94 ? -1.447 -27.828 -15.398 1 89.88 94 TRP B C 1
ATOM 1639 O O . TRP B 1 94 ? -1.85 -28.969 -15.633 1 89.88 94 TRP B O 1
ATOM 1649 N N . MET B 1 95 ? -2.18 -26.797 -15.586 1 91.31 95 MET B N 1
ATOM 1650 C CA . MET B 1 95 ? -3.596 -26.891 -15.938 1 91.31 95 MET B CA 1
ATOM 1651 C C . MET B 1 95 ? -3.773 -27.438 -17.344 1 91.31 95 MET B C 1
ATOM 1653 O O . MET B 1 95 ? -4.734 -28.156 -17.625 1 91.31 95 MET B O 1
ATOM 1657 N N . ASN B 1 96 ? -2.859 -27.047 -18.125 1 88.56 96 ASN B N 1
ATOM 1658 C CA . ASN B 1 96 ? -2.939 -27.5 -19.5 1 88.56 96 ASN B CA 1
ATOM 1659 C C . ASN B 1 96 ? -2.764 -29 -19.625 1 88.56 96 ASN B C 1
ATOM 1661 O O . ASN B 1 96 ? -3.188 -29.609 -20.609 1 88.56 96 ASN B O 1
ATOM 1665 N N . ARG B 1 97 ? -2.279 -29.594 -18.594 1 83.12 97 ARG B N 1
ATOM 1666 C CA . ARG B 1 97 ? -2.039 -31.031 -18.609 1 83.12 97 ARG B CA 1
ATOM 1667 C C . ARG B 1 97 ? -3.205 -31.781 -17.969 1 83.12 97 ARG B C 1
ATOM 1669 O O . ARG B 1 97 ? -3.299 -33 -18.094 1 83.12 97 ARG B O 1
ATOM 1676 N N . ILE B 1 98 ? -3.977 -31.016 -17.297 1 83.94 98 ILE B N 1
ATOM 1677 C CA . ILE B 1 98 ? -5.105 -31.625 -16.609 1 83.94 98 ILE B CA 1
ATOM 1678 C C . ILE B 1 98 ? -6.297 -31.734 -17.562 1 83.94 98 ILE B C 1
ATOM 1680 O O . ILE B 1 98 ? -6.762 -30.734 -18.094 1 83.94 98 ILE B O 1
ATOM 1684 N N . GLU B 1 99 ? -6.797 -32.906 -17.812 1 84.94 99 GLU B N 1
ATOM 1685 C CA . GLU B 1 99 ? -7.934 -33.125 -18.703 1 84.94 99 GLU B CA 1
ATOM 1686 C C . GLU B 1 99 ? -9.164 -33.562 -17.922 1 84.94 99 GLU B C 1
ATOM 1688 O O . GLU B 1 99 ? -10.297 -33.25 -18.312 1 84.94 99 GLU B O 1
ATOM 1693 N N . THR B 1 100 ? -8.844 -34.406 -16.875 1 87.5 100 THR B N 1
ATOM 1694 C CA . THR B 1 100 ? -9.945 -34.906 -16.047 1 87.5 100 THR B CA 1
ATOM 1695 C C . THR B 1 100 ? -9.648 -34.719 -14.562 1 87.5 100 THR B C 1
ATOM 1697 O O . THR B 1 100 ? -8.508 -34.438 -14.188 1 87.5 100 THR B O 1
ATOM 1700 N N . VAL B 1 101 ? -10.648 -34.844 -13.758 1 86.69 101 VAL B N 1
ATOM 1701 C CA . VAL B 1 101 ? -10.508 -34.688 -12.312 1 86.69 101 VAL B CA 1
ATOM 1702 C C . VAL B 1 101 ? -9.547 -35.75 -11.781 1 86.69 101 VAL B C 1
ATOM 1704 O O . VAL B 1 101 ? -8.844 -35.531 -10.797 1 86.69 101 VAL B O 1
ATOM 1707 N N . ASP B 1 102 ? -9.547 -36.844 -12.461 1 82.56 102 ASP B N 1
ATOM 1708 C CA . ASP B 1 102 ? -8.68 -37.938 -12.031 1 82.56 102 ASP B CA 1
ATOM 1709 C C . ASP B 1 102 ? -7.211 -37.531 -12.086 1 82.56 102 ASP B C 1
ATOM 1711 O O . ASP B 1 102 ? -6.398 -38 -11.297 1 82.56 102 ASP B O 1
ATOM 1715 N N . ASP B 1 103 ? -6.891 -36.594 -12.969 1 81.44 103 ASP B N 1
ATOM 1716 C CA . ASP B 1 103 ? -5.52 -36.125 -13.102 1 81.44 103 ASP B CA 1
ATOM 1717 C C . ASP B 1 103 ? -5.086 -35.344 -11.859 1 81.44 103 ASP B C 1
ATOM 1719 O O . ASP B 1 103 ? -3.898 -35.312 -11.539 1 81.44 103 ASP B O 1
ATOM 1723 N N . LEU B 1 104 ? -5.996 -34.906 -11.195 1 80.94 104 LEU B N 1
ATOM 1724 C CA . LEU B 1 104 ? -5.719 -34.156 -9.977 1 80.94 104 LEU B CA 1
ATOM 1725 C C . LEU B 1 104 ? -5.262 -35.062 -8.852 1 80.94 104 LEU B C 1
ATOM 1727 O O . LEU B 1 104 ? -4.445 -34.688 -8.016 1 80.94 104 LEU B O 1
ATOM 1731 N N . PHE B 1 105 ? -5.82 -36.219 -8.914 1 76.12 105 PHE B N 1
ATOM 1732 C CA . PHE B 1 105 ? -5.516 -37.188 -7.879 1 76.12 105 PHE B CA 1
ATOM 1733 C C . PHE B 1 105 ? -4.16 -37.844 -8.133 1 76.12 105 PHE B C 1
ATOM 1735 O O . PHE B 1 105 ? -3.441 -38.188 -7.188 1 76.12 105 PHE B O 1
ATOM 1742 N N . HIS B 1 106 ? -3.816 -38 -9.281 1 66.31 106 HIS B N 1
ATOM 1743 C CA . HIS B 1 106 ? -2.535 -38.625 -9.617 1 66.31 106 HIS B CA 1
ATOM 1744 C C . HIS B 1 106 ? -1.375 -37.688 -9.25 1 66.31 106 HIS B C 1
ATOM 1746 O O . HIS B 1 106 ? -0.306 -38.156 -8.852 1 66.31 106 HIS B O 1
ATOM 1752 N N . ASP B 1 107 ? -1.529 -36.594 -9.461 1 63.16 107 ASP B N 1
ATOM 1753 C CA . ASP B 1 107 ? -0.511 -35.625 -9.102 1 63.16 107 ASP B CA 1
ATOM 1754 C C . ASP B 1 107 ? -0.255 -35.594 -7.598 1 63.16 107 ASP B C 1
ATOM 1756 O O . ASP B 1 107 ? 0.881 -35.406 -7.16 1 63.16 107 ASP B O 1
ATOM 1760 N N . GLU B 1 108 ? -1.207 -35.688 -6.918 1 62.25 108 GLU B N 1
ATOM 1761 C CA . GLU B 1 108 ? -1.084 -35.75 -5.465 1 62.25 108 GLU B CA 1
ATOM 1762 C C . GLU B 1 108 ? -0.306 -36.969 -5.031 1 62.25 108 GLU B C 1
ATOM 1764 O O . GLU B 1 108 ? 0.542 -36.906 -4.141 1 62.25 108 GLU B O 1
ATOM 1769 N N . ILE B 1 109 ? -0.518 -37.969 -5.738 1 57.41 109 ILE B N 1
ATOM 1770 C CA . ILE B 1 109 ? 0.12 -39.25 -5.398 1 57.41 109 ILE B CA 1
ATOM 1771 C C . ILE B 1 109 ? 1.594 -39.188 -5.797 1 57.41 109 ILE B C 1
ATOM 1773 O O . ILE B 1 109 ? 2.455 -39.688 -5.062 1 57.41 109 ILE B O 1
ATOM 1777 N N . SER B 1 110 ? 1.851 -38.719 -6.891 1 58.19 110 SER B N 1
ATOM 1778 C CA . SER B 1 110 ? 3.236 -38.656 -7.348 1 58.19 110 SER B CA 1
ATOM 1779 C C . SER B 1 110 ? 4.102 -37.844 -6.395 1 58.19 110 SER B C 1
ATOM 1781 O O . SER B 1 110 ? 5.27 -38.156 -6.176 1 58.19 110 SER B O 1
ATOM 1783 N N . GLY B 1 111 ? 3.635 -36.875 -5.867 1 54.75 111 GLY B N 1
ATOM 1784 C CA . GLY B 1 111 ? 4.359 -36.062 -4.887 1 54.75 111 GLY B CA 1
ATOM 1785 C C . GLY B 1 111 ? 4.535 -36.781 -3.561 1 54.75 111 GLY B C 1
ATOM 1786 O O . GLY B 1 111 ? 5.359 -36.375 -2.734 1 54.75 111 GLY B O 1
ATOM 1787 N N . GLN B 1 112 ? 3.592 -37.562 -3.186 1 53.88 112 GLN B N 1
ATOM 1788 C CA . GLN B 1 112 ? 3.637 -38.312 -1.94 1 53.88 112 GLN B CA 1
ATOM 1789 C C . GLN B 1 112 ? 4.391 -39.656 -2.125 1 53.88 112 GLN B C 1
ATOM 1791 O O . GLN B 1 112 ? 4.508 -40.438 -1.186 1 53.88 112 GLN B O 1
ATOM 1796 N N . LYS B 1 113 ? 4.953 -39.875 -3.34 1 52.28 113 LYS B N 1
ATOM 1797 C CA . LYS B 1 113 ? 5.652 -41.156 -3.441 1 52.28 113 LYS B CA 1
ATOM 1798 C C . LYS B 1 113 ? 6.66 -41.312 -2.305 1 52.28 113 LYS B C 1
ATOM 1800 O O . LYS B 1 113 ? 6.809 -42.406 -1.757 1 52.28 113 LYS B O 1
ATOM 1805 N N . GLU B 1 114 ? 7.383 -40.312 -2.076 1 50.66 114 GLU B N 1
ATOM 1806 C CA . GLU B 1 114 ? 8.312 -40.531 -0.974 1 50.66 114 GLU B CA 1
ATOM 1807 C C . GLU B 1 114 ? 7.574 -40.812 0.324 1 50.66 114 GLU B C 1
ATOM 1809 O O . GLU B 1 114 ? 8.086 -41.562 1.177 1 50.66 114 GLU B O 1
ATOM 1814 N N . LYS B 1 115 ? 6.566 -40.125 0.494 1 49.91 115 LYS B N 1
ATOM 1815 C CA . LYS B 1 115 ? 5.918 -40.312 1.786 1 49.91 115 LYS B CA 1
ATOM 1816 C C . LYS B 1 115 ? 5.16 -41.625 1.828 1 49.91 115 LYS B C 1
ATOM 1818 O O . LYS B 1 115 ? 4.828 -42.125 2.906 1 49.91 115 LYS B O 1
ATOM 1823 N N . LEU B 1 116 ? 4.734 -42.062 0.739 1 50.06 116 LEU B N 1
ATOM 1824 C CA . LEU B 1 116 ? 3.912 -43.281 0.772 1 50.06 116 LEU B CA 1
ATOM 1825 C C . LEU B 1 116 ? 4.773 -44.531 0.626 1 50.06 116 LEU B C 1
ATOM 1827 O O . LEU B 1 116 ? 4.258 -45.625 0.618 1 50.06 116 LEU B O 1
ATOM 1831 N N . GLY B 1 117 ? 5.98 -44.344 0.854 1 45 117 GLY B N 1
ATOM 1832 C CA . GLY B 1 117 ? 6.836 -45.5 1.002 1 45 117 GLY B CA 1
ATOM 1833 C C . GLY B 1 117 ? 7.047 -46.25 -0.299 1 45 117 GLY B C 1
ATOM 1834 O O . GLY B 1 117 ? 7.477 -47.406 -0.291 1 45 117 GLY B O 1
ATOM 1835 N N . TYR B 1 118 ? 6.492 -45.812 -1.405 1 37.66 118 TYR B N 1
ATOM 1836 C CA . TYR B 1 118 ? 6.766 -46.656 -2.578 1 37.66 118 TYR B CA 1
ATOM 1837 C C . TYR B 1 118 ? 8.039 -46.188 -3.281 1 37.66 118 TYR B C 1
ATOM 1839 O O . TYR B 1 118 ? 8.391 -45 -3.232 1 37.66 118 TYR B O 1
#

Nearest PDB structures (foldseek):
  6vmh-assembly1_B  TM=4.791E-01  e=3.116E-01  Eganvirus ev186
  6vli-assembly1_D  TM=3.261E-01  e=2.118E-01  Eganvirus ev186
  7vjn-assembly1_A  TM=4.483E-01  e=2.774E+00  Pseudomonas phage JBD30
  1zs4-assembly1_C  TM=6.768E-01  e=1.336E-02  Lambdavirus lambda
  6vmh-assembly1_B  TM=4.785E-01  e=4.303E-01  Eganvirus ev186

Organism: Acinetobacter baumannii (strain ATCC 19606 / DSM 30007 / JCM 6841 / CCUG 19606 / CIP 70.34 / NBRC 109757 / NCIMB 12457 / NCTC 12156 / 81) (NCBI:txid575584)

Solvent-accessible surface area (backbone atoms only — not comparable to full-atom values): 12865 Å² total; per-residue (Å²): 126,79,66,60,68,63,76,74,47,72,66,15,48,52,34,38,50,52,51,54,50,40,51,69,74,45,64,57,64,60,51,20,56,72,60,54,45,55,57,68,56,60,54,39,34,72,67,41,61,49,86,26,63,34,22,54,51,48,47,49,28,38,50,34,41,75,58,48,29,40,64,42,55,54,78,39,39,75,39,52,51,69,59,51,50,51,30,48,53,36,23,48,57,36,52,70,69,49,85,49,76,66,51,58,56,51,54,54,46,64,71,34,31,76,75,68,71,101,125,81,66,61,68,63,76,73,47,72,66,16,48,52,34,38,51,51,51,53,50,39,50,69,75,44,61,57,63,60,52,20,55,72,60,53,46,54,56,67,55,60,52,39,35,73,65,41,63,48,86,26,62,35,23,54,52,49,47,49,29,37,50,32,43,76,58,47,29,42,66,42,57,55,78,38,39,78,38,50,51,68,59,51,50,52,31,48,53,35,22,49,57,36,51,71,68,49,86,49,75,67,50,59,55,49,54,55,46,64,72,35,29,75,76,67,71,102

Radius of gyration: 24.43 Å; Cα contacts (8 Å, |Δi|>4): 269; chains: 2; bounding box: 34×80×67 Å

InterPro domains:
  IPR010982 Lambda repressor-like, DNA-binding domain superfamily [G3DSA:1.10.260.40] (7-92)
  IPR010982 Lambda repressor-like, DNA-binding domain superfamily [SSF47413] (9-89)

Secondary structure (DSSP, 8-state):
---PPPPPPHHHHHHHHHHHHHHHTS-HHHHHHHHT--HHHHHHHHH-B-TTS-BHHHHHHHHHHHTTEEEEETTEEEEEHHHHHHHHHHHHHHHHH--SHHHHHHHHHHHHHHHHT-/---PPPPPPHHHHHHHHHHHHHHHTS-HHHHHHHHT--HHHHHHHHH-B-TTS-BHHHHHHHHHHHTTEEEEETTEEEEEHHHHHHHHHHHHHHHHH--SHHHHHHHHHHHTTTTTT-

pLDDT: mean 88.31, std 15.08, range [37.66, 98.69]